Protein AF-A0A821F4D0-F1 (afdb_monomer)

Mean predicted aligned error: 17.82 Å

Radius of gyration: 30.81 Å; Cα contacts (8 Å, |Δi|>4): 275; chains: 1; bounding box: 58×62×100 Å

Sequence (349 aa):
MSVIDTTLGKIILTIHLRQEYVSVARVEQDLFAHYGVQSFRELGVNQRDLKTSTNHIHRDKDVTLYMQVFEQIFNLCTLYDLAPLIVKFLKVNKYEDAHLGPLDEHPTVKRVFKYKPIQRQVLIPEITSEEIIHAFVEFQQSHQRRKFLYEDFIDELVQEYQLEKREQLGLFCRSFPYLSKVTRKLTQEWNRCDKRFVSDDTRSIINEVEDKLREIKQEVQNENQNPTSLSQQSSTSSYETRSPVSLQDICSDLFNILVRFDSVLTIKQLYEIQNYLCKKYSIKNFSEFRFNDNDDDDENNYLDLISFIHKHRDKIDPHGDLSIYEYISSTGDRQEIYTFVNQLTMIKN

Structure (mmCIF, N/CA/C/O backbone):
data_AF-A0A821F4D0-F1
#
_entry.id   AF-A0A821F4D0-F1
#
loop_
_atom_site.group_PDB
_atom_site.id
_atom_site.type_symbol
_atom_site.label_atom_id
_atom_site.label_alt_id
_atom_site.label_comp_id
_atom_site.label_asym_id
_atom_site.label_entity_id
_atom_site.label_seq_id
_atom_site.pdbx_PDB_ins_code
_atom_site.Cartn_x
_atom_site.Cartn_y
_atom_site.Cartn_z
_atom_site.occupancy
_atom_site.B_iso_or_equiv
_atom_site.auth_seq_id
_atom_site.auth_comp_id
_atom_site.auth_asym_id
_atom_site.auth_atom_id
_atom_site.pdbx_PDB_model_num
ATOM 1 N N . MET A 1 1 ? 20.850 10.598 -24.913 1.00 58.56 1 MET A N 1
ATOM 2 C CA . MET A 1 1 ? 20.001 9.426 -24.608 1.00 58.56 1 MET A CA 1
ATOM 3 C C . MET A 1 1 ? 20.080 8.500 -25.813 1.00 58.56 1 MET A C 1
ATOM 5 O O . MET A 1 1 ? 19.994 9.016 -26.921 1.00 58.56 1 MET A O 1
ATOM 9 N N . SER A 1 2 ? 20.375 7.208 -25.634 1.00 84.00 2 SER A N 1
ATOM 10 C CA . SER A 1 2 ? 20.529 6.286 -26.772 1.00 84.00 2 SER A CA 1
ATOM 11 C C . SER A 1 2 ? 19.173 6.030 -27.445 1.00 84.00 2 SER A C 1
ATOM 13 O O . SER A 1 2 ? 18.130 6.120 -26.798 1.00 84.00 2 SER A O 1
ATOM 15 N N . VAL A 1 3 ? 19.172 5.698 -28.741 1.00 93.00 3 VAL A N 1
ATOM 16 C CA . VAL A 1 3 ? 17.940 5.360 -29.490 1.00 93.00 3 VAL A CA 1
ATOM 17 C C . VAL A 1 3 ? 17.193 4.189 -28.830 1.00 93.00 3 VAL A C 1
ATOM 19 O O . VAL A 1 3 ? 15.962 4.168 -28.799 1.00 93.00 3 VAL A O 1
ATOM 22 N N . ILE A 1 4 ? 17.941 3.254 -28.237 1.00 94.25 4 ILE A N 1
ATOM 23 C CA . ILE A 1 4 ? 17.403 2.111 -27.493 1.00 94.25 4 ILE A CA 1
ATOM 24 C C . ILE A 1 4 ? 16.706 2.578 -26.202 1.00 94.25 4 ILE A C 1
ATOM 26 O O . ILE A 1 4 ? 15.582 2.155 -25.947 1.00 94.25 4 ILE A O 1
ATOM 30 N N . ASP A 1 5 ? 17.295 3.505 -25.434 1.00 92.81 5 ASP A N 1
ATOM 31 C CA . ASP A 1 5 ? 16.675 4.064 -24.215 1.00 92.81 5 ASP A CA 1
ATOM 32 C C . ASP A 1 5 ? 15.359 4.798 -24.514 1.00 92.81 5 ASP A C 1
ATOM 34 O O . ASP A 1 5 ? 14.394 4.699 -23.752 1.00 92.81 5 ASP A O 1
ATOM 38 N N . THR A 1 6 ? 15.302 5.529 -25.633 1.00 95.00 6 THR A N 1
ATOM 39 C CA . THR A 1 6 ? 14.071 6.194 -26.086 1.00 95.00 6 THR A CA 1
ATOM 40 C C . THR A 1 6 ? 13.000 5.178 -26.486 1.00 95.00 6 THR A C 1
ATOM 42 O O . THR A 1 6 ? 11.821 5.375 -26.192 1.00 95.00 6 THR A O 1
ATOM 45 N N . THR A 1 7 ? 13.394 4.082 -27.135 1.00 97.06 7 THR A N 1
ATOM 46 C CA . THR A 1 7 ? 12.474 3.011 -27.546 1.00 97.06 7 THR A CA 1
ATOM 47 C C . THR A 1 7 ? 11.922 2.257 -26.337 1.00 97.06 7 THR A C 1
ATOM 49 O O . THR A 1 7 ? 10.711 2.066 -26.248 1.00 97.06 7 THR A O 1
ATOM 52 N N . LEU A 1 8 ? 12.771 1.945 -25.353 1.00 96.56 8 LEU A N 1
ATOM 53 C CA . LEU A 1 8 ? 12.358 1.400 -24.056 1.00 96.56 8 LEU A CA 1
ATOM 54 C C . LEU A 1 8 ? 11.298 2.272 -23.376 1.00 96.56 8 LEU A C 1
ATOM 56 O O . LEU A 1 8 ? 10.273 1.759 -22.933 1.00 96.56 8 LEU A O 1
ATOM 60 N N . GLY A 1 9 ? 11.508 3.592 -23.339 1.00 96.62 9 GLY A N 1
ATOM 61 C CA . GLY A 1 9 ? 10.548 4.523 -22.740 1.00 96.62 9 GLY A CA 1
ATOM 62 C C . GLY A 1 9 ? 9.179 4.472 -23.424 1.00 96.62 9 GLY A C 1
ATOM 63 O O . GLY A 1 9 ? 8.152 4.433 -22.751 1.00 96.62 9 GLY A O 1
ATOM 64 N N . LYS A 1 10 ? 9.152 4.395 -24.761 1.00 97.62 10 LYS A N 1
ATOM 65 C CA . LYS A 1 10 ? 7.904 4.252 -25.531 1.00 97.62 10 LYS A CA 1
ATOM 66 C C . LYS A 1 10 ? 7.197 2.926 -25.254 1.00 97.62 10 LYS A C 1
ATOM 68 O O . LYS A 1 10 ? 5.974 2.920 -25.142 1.00 97.62 10 LYS A O 1
ATOM 73 N N . ILE A 1 11 ? 7.940 1.825 -25.139 1.00 98.12 11 ILE A N 1
ATOM 74 C CA . ILE A 1 11 ? 7.385 0.499 -24.827 1.00 98.12 11 ILE A CA 1
ATOM 75 C C . ILE A 1 11 ? 6.746 0.506 -23.435 1.00 98.12 11 ILE A C 1
ATOM 77 O O . ILE A 1 11 ? 5.575 0.153 -23.312 1.00 98.12 11 ILE A O 1
ATOM 81 N N . ILE A 1 12 ? 7.470 0.989 -22.419 1.00 97.69 12 ILE A N 1
ATOM 82 C CA . ILE A 1 12 ? 6.971 1.117 -21.039 1.00 97.69 12 ILE A CA 1
ATOM 83 C C . ILE A 1 12 ? 5.672 1.926 -21.008 1.00 97.69 12 ILE A C 1
ATOM 85 O O . ILE A 1 12 ? 4.664 1.461 -20.479 1.00 97.69 12 ILE A O 1
ATOM 89 N N . LEU A 1 13 ? 5.668 3.107 -21.635 1.00 97.12 13 LEU A N 1
ATOM 90 C CA . LEU A 1 13 ? 4.479 3.957 -21.695 1.00 97.12 13 LEU A CA 1
ATOM 91 C C . LEU A 1 13 ? 3.324 3.281 -22.440 1.00 97.12 13 LEU A C 1
ATOM 93 O O . LEU A 1 13 ? 2.179 3.398 -22.019 1.00 97.12 13 LEU A O 1
ATOM 97 N N . THR A 1 14 ? 3.603 2.544 -23.516 1.00 97.75 14 THR A N 1
ATOM 98 C CA . THR A 1 14 ? 2.567 1.837 -24.282 1.00 97.75 14 THR A CA 1
ATOM 99 C C . THR A 1 14 ? 1.881 0.762 -23.442 1.00 97.75 14 THR A C 1
ATOM 101 O O . THR A 1 14 ? 0.656 0.668 -23.474 1.00 97.75 14 THR A O 1
ATOM 104 N N . ILE A 1 15 ? 2.643 -0.033 -22.684 1.00 96.62 15 ILE A N 1
ATOM 105 C CA . ILE A 1 15 ? 2.085 -1.068 -21.800 1.00 96.62 15 ILE A CA 1
ATOM 106 C C . ILE A 1 15 ? 1.303 -0.408 -20.656 1.00 96.62 15 ILE A C 1
ATOM 108 O O . ILE A 1 15 ? 0.156 -0.768 -20.405 1.00 96.62 15 ILE A O 1
ATOM 112 N N . HIS A 1 16 ? 1.874 0.624 -20.028 1.00 94.44 16 HIS A N 1
ATOM 113 C CA . HIS A 1 16 ? 1.215 1.374 -18.959 1.00 94.44 16 HIS A CA 1
ATOM 114 C C . HIS A 1 16 ? -0.136 1.962 -19.402 1.00 94.44 16 HIS A C 1
ATOM 116 O O . HIS A 1 16 ? -1.141 1.787 -18.716 1.00 94.44 16 HIS A O 1
ATOM 122 N N . LEU A 1 17 ? -0.194 2.600 -20.577 1.00 94.25 17 LEU A N 1
ATOM 123 C CA . LEU A 1 17 ? -1.425 3.195 -21.112 1.00 94.25 17 LEU A CA 1
ATOM 124 C C . LEU A 1 17 ? -2.509 2.155 -21.432 1.00 94.25 17 LEU A C 1
ATOM 126 O O . LEU A 1 17 ? -3.690 2.498 -21.441 1.00 94.25 17 LEU A O 1
ATOM 130 N N . ARG A 1 18 ? -2.138 0.886 -21.649 1.00 93.12 18 ARG A N 1
ATOM 131 C CA . ARG A 1 18 ? -3.087 -0.231 -21.800 1.00 93.12 18 ARG A CA 1
ATOM 132 C C . ARG A 1 18 ? -3.682 -0.710 -20.473 1.00 93.12 18 ARG A C 1
ATOM 134 O O . ARG A 1 18 ? -4.490 -1.634 -20.493 1.00 93.12 18 ARG A O 1
ATOM 141 N N . GLN A 1 19 ? -3.325 -0.077 -19.353 1.00 92.12 19 GLN A N 1
ATOM 142 C CA . GLN A 1 19 ? -3.726 -0.490 -18.006 1.00 92.12 19 GLN A CA 1
ATOM 143 C C . GLN A 1 19 ? -3.255 -1.921 -17.697 1.00 92.12 19 GLN A C 1
ATOM 145 O O . GLN A 1 19 ? -3.978 -2.731 -17.124 1.00 92.12 19 GLN A O 1
ATOM 150 N N . GLU A 1 20 ? -2.036 -2.246 -18.130 1.00 93.12 20 GLU A N 1
ATOM 151 C CA . GLU A 1 20 ? -1.392 -3.538 -17.900 1.00 93.12 20 GLU A CA 1
ATOM 152 C C . GLU A 1 20 ? -0.174 -3.366 -16.991 1.00 93.12 20 GLU A C 1
ATOM 154 O O . GLU A 1 20 ? 0.497 -2.331 -17.020 1.00 93.12 20 GLU A O 1
ATOM 159 N N . TYR A 1 21 ? 0.138 -4.403 -16.210 1.00 95.19 21 TYR A N 1
ATOM 160 C CA . TYR A 1 21 ? 1.372 -4.448 -15.434 1.00 95.19 21 TYR A CA 1
ATOM 161 C C . TYR A 1 21 ? 2.597 -4.438 -16.356 1.00 95.19 21 TYR A C 1
ATOM 163 O O . TYR A 1 21 ? 2.768 -5.300 -17.226 1.00 95.19 21 TYR A O 1
ATOM 171 N N . VAL A 1 22 ? 3.479 -3.467 -16.137 1.00 97.19 22 VAL A N 1
ATOM 172 C CA . VAL A 1 22 ? 4.698 -3.292 -16.922 1.00 97.19 22 VAL A CA 1
ATOM 173 C C . VAL A 1 22 ? 5.806 -4.149 -16.312 1.00 97.19 22 VAL A C 1
ATOM 175 O O . VAL A 1 22 ? 6.612 -3.672 -15.525 1.00 97.19 22 VAL A O 1
ATOM 178 N N . SER A 1 23 ? 5.834 -5.440 -16.649 1.00 95.50 23 SER A N 1
ATOM 179 C CA . SER A 1 23 ? 6.907 -6.333 -16.185 1.00 95.50 23 SER A CA 1
ATOM 180 C C . SER A 1 23 ? 8.203 -6.145 -16.978 1.00 95.50 23 SER A C 1
ATOM 182 O O . SER A 1 23 ? 8.174 -5.923 -18.193 1.00 95.50 23 SER A O 1
ATOM 184 N N . VAL A 1 24 ? 9.346 -6.366 -16.321 1.00 92.62 24 VAL A N 1
ATOM 185 C CA . VAL A 1 24 ? 10.674 -6.340 -16.960 1.00 92.62 24 VAL A CA 1
ATOM 186 C C . VAL A 1 24 ? 10.732 -7.287 -18.164 1.00 92.62 24 VAL A C 1
ATOM 188 O O . VAL A 1 24 ? 11.134 -6.881 -19.251 1.00 92.62 24 VAL A O 1
ATOM 191 N N . ALA A 1 25 ? 10.247 -8.522 -18.001 1.00 94.38 25 ALA A N 1
ATOM 192 C CA . ALA A 1 25 ? 10.241 -9.523 -19.067 1.00 94.38 25 ALA A CA 1
ATOM 193 C C . ALA A 1 25 ? 9.399 -9.085 -20.276 1.00 94.38 25 ALA A C 1
ATOM 195 O O . ALA A 1 25 ? 9.792 -9.308 -21.420 1.00 94.38 25 ALA A O 1
ATOM 196 N N . ARG A 1 26 ? 8.254 -8.428 -20.038 1.00 96.44 26 ARG A N 1
ATOM 197 C CA . ARG A 1 26 ? 7.400 -7.918 -21.117 1.00 96.44 26 ARG A CA 1
ATOM 198 C C . ARG A 1 26 ? 8.073 -6.781 -21.879 1.00 96.44 26 ARG A C 1
ATOM 200 O O . ARG A 1 26 ? 8.026 -6.765 -23.106 1.00 96.44 26 ARG A O 1
ATOM 207 N N . VAL A 1 27 ? 8.704 -5.852 -21.163 1.00 96.94 27 VAL A N 1
ATOM 208 C CA . VAL A 1 27 ? 9.437 -4.731 -21.768 1.00 96.94 27 VAL A CA 1
ATOM 209 C C . VAL A 1 27 ? 10.601 -5.242 -22.621 1.00 96.94 27 VAL A C 1
ATOM 211 O O . VAL A 1 27 ? 10.783 -4.774 -23.743 1.00 96.94 27 VAL A O 1
ATOM 214 N N . GLU A 1 28 ? 11.359 -6.221 -22.123 1.00 95.69 28 GLU A N 1
ATOM 215 C CA . GLU A 1 28 ? 12.450 -6.862 -22.867 1.00 95.69 28 GLU A CA 1
ATOM 216 C C . GLU A 1 28 ? 11.942 -7.584 -24.116 1.00 95.69 28 GLU A C 1
ATOM 218 O O . GLU A 1 28 ? 12.477 -7.378 -25.204 1.00 95.69 28 GLU A O 1
ATOM 223 N N . GLN A 1 29 ? 10.869 -8.370 -23.986 1.00 97.06 29 GLN A N 1
ATOM 224 C CA . GLN A 1 29 ? 10.257 -9.076 -25.109 1.00 97.06 29 GLN A CA 1
ATOM 225 C C . GLN A 1 29 ? 9.813 -8.110 -26.216 1.00 97.06 29 GLN A C 1
ATOM 227 O O . GLN A 1 29 ? 10.126 -8.331 -27.387 1.00 97.06 29 GLN A O 1
ATOM 232 N N . ASP A 1 30 ? 9.113 -7.032 -25.857 1.00 97.94 30 ASP A N 1
ATOM 233 C CA . ASP A 1 30 ? 8.625 -6.044 -26.822 1.00 97.94 30 ASP A CA 1
ATOM 234 C C . ASP A 1 30 ? 9.787 -5.240 -27.443 1.00 97.94 30 ASP A C 1
ATOM 236 O O . ASP A 1 30 ? 9.737 -4.893 -28.626 1.00 97.94 30 ASP A O 1
ATOM 240 N N . LEU A 1 31 ? 10.875 -5.004 -26.696 1.00 97.50 31 LEU A N 1
ATOM 241 C CA . LEU A 1 31 ? 12.092 -4.374 -27.219 1.00 97.50 31 LEU A CA 1
ATOM 242 C C . LEU A 1 31 ? 12.787 -5.270 -28.248 1.00 97.50 31 LEU A C 1
ATOM 244 O O . LEU A 1 31 ? 13.147 -4.812 -29.332 1.00 97.50 31 LEU A O 1
ATOM 248 N N . PHE A 1 32 ? 12.986 -6.542 -27.915 1.00 97.69 32 PHE A N 1
ATOM 249 C CA . PHE A 1 32 ? 13.652 -7.502 -28.791 1.00 97.69 32 PHE A CA 1
ATOM 250 C C . PHE A 1 32 ? 12.839 -7.743 -30.064 1.00 97.69 32 PHE A C 1
ATOM 252 O O . PHE A 1 32 ? 13.397 -7.714 -31.163 1.00 97.69 32 PHE A O 1
ATOM 259 N N . ALA A 1 33 ? 11.513 -7.844 -29.938 1.00 97.69 33 ALA A N 1
ATOM 260 C CA . ALA A 1 33 ? 10.605 -7.918 -31.076 1.00 97.69 33 ALA A CA 1
ATOM 261 C C . ALA A 1 33 ? 10.694 -6.677 -31.981 1.00 97.69 33 ALA A C 1
ATOM 263 O O . ALA A 1 33 ? 10.704 -6.821 -33.202 1.00 97.69 33 ALA A O 1
ATOM 264 N N . HIS A 1 34 ? 10.813 -5.471 -31.410 1.00 97.31 34 HIS A N 1
ATOM 265 C CA . HIS A 1 34 ? 10.946 -4.231 -32.182 1.00 97.31 34 HIS A CA 1
ATOM 266 C C . HIS A 1 34 ? 12.201 -4.207 -33.070 1.00 97.31 34 HIS A C 1
ATOM 268 O O . HIS A 1 34 ? 12.146 -3.713 -34.194 1.00 97.31 34 HIS A O 1
ATOM 274 N N . TYR A 1 35 ? 13.321 -4.749 -32.582 1.00 96.94 35 TYR A N 1
ATOM 275 C CA . TYR A 1 35 ? 14.597 -4.772 -33.306 1.00 96.94 35 TYR A CA 1
ATOM 276 C C . TYR A 1 35 ? 14.865 -6.076 -34.076 1.00 96.94 35 TYR A C 1
ATOM 278 O O . TYR A 1 35 ? 15.880 -6.171 -34.761 1.00 96.94 35 TYR A O 1
ATOM 286 N N . GLY A 1 36 ? 13.978 -7.073 -33.989 1.00 97.19 36 GLY A N 1
ATOM 287 C CA . GLY A 1 36 ? 14.154 -8.367 -34.656 1.00 97.19 36 GLY A CA 1
ATOM 288 C C . GLY A 1 36 ? 15.301 -9.211 -34.086 1.00 97.19 36 GLY A C 1
ATOM 289 O O . GLY A 1 36 ? 15.934 -9.960 -34.825 1.00 97.19 36 GLY A O 1
ATOM 290 N N . VAL A 1 37 ? 15.576 -9.079 -32.789 1.00 97.56 37 VAL A N 1
ATOM 291 C CA . VAL A 1 37 ? 16.656 -9.771 -32.057 1.00 97.56 37 VAL A CA 1
ATOM 292 C C . VAL A 1 37 ? 16.080 -10.590 -30.900 1.00 97.56 37 VAL A C 1
ATOM 294 O O . VAL A 1 37 ? 14.871 -10.576 -30.684 1.00 97.56 37 VAL A O 1
ATOM 297 N N . GLN A 1 38 ? 16.922 -11.301 -30.146 1.00 95.44 38 GLN A N 1
ATOM 298 C CA . GLN A 1 38 ? 16.503 -12.089 -28.972 1.00 95.44 38 GLN A CA 1
ATOM 299 C C . GLN A 1 38 ? 17.195 -11.692 -27.662 1.00 95.44 38 GLN A C 1
ATOM 301 O O . GLN A 1 38 ? 16.880 -12.239 -26.605 1.00 95.44 38 GLN A O 1
ATOM 306 N N . SER A 1 39 ? 18.166 -10.774 -27.695 1.00 95.38 39 SER A N 1
ATOM 307 C CA . SER A 1 39 ? 18.916 -10.398 -26.495 1.00 95.38 39 SER A CA 1
ATOM 308 C C . SER A 1 39 ? 19.570 -9.019 -26.591 1.00 95.38 39 SER A C 1
ATOM 310 O O . SER A 1 39 ? 19.859 -8.516 -27.676 1.00 95.38 39 SER A O 1
ATOM 312 N N . PHE A 1 40 ? 19.919 -8.436 -25.438 1.00 94.25 40 PHE A N 1
ATOM 313 C CA . PHE A 1 40 ? 20.740 -7.217 -25.377 1.00 94.25 40 PHE A CA 1
ATOM 314 C C . PHE A 1 40 ? 22.126 -7.391 -26.021 1.00 94.25 40 PHE A C 1
ATOM 316 O O . PHE A 1 40 ? 22.675 -6.441 -26.577 1.00 94.25 40 PHE A O 1
ATOM 323 N N . ARG A 1 41 ? 22.675 -8.615 -26.009 1.00 94.62 41 ARG A N 1
ATOM 324 C CA . ARG A 1 41 ? 23.960 -8.925 -26.651 1.00 94.62 41 ARG A CA 1
ATOM 325 C C . ARG A 1 41 ? 23.895 -8.735 -28.166 1.00 94.62 41 ARG A C 1
ATOM 327 O O . ARG A 1 41 ? 24.832 -8.188 -28.736 1.00 94.62 41 ARG A O 1
ATOM 334 N N . GLU A 1 42 ? 22.805 -9.158 -28.801 1.00 95.88 42 GLU A N 1
ATOM 335 C CA . GLU A 1 42 ? 22.572 -8.955 -30.240 1.00 95.88 42 GLU A CA 1
ATOM 336 C C . GLU A 1 42 ? 22.345 -7.481 -30.593 1.00 95.88 42 GLU A C 1
ATOM 338 O O . GLU A 1 42 ? 22.727 -7.046 -31.675 1.00 95.88 42 GLU A O 1
ATOM 343 N N . LEU A 1 43 ? 21.811 -6.692 -29.656 1.00 93.44 43 LEU A N 1
ATOM 344 C CA . LEU A 1 43 ? 21.730 -5.231 -29.777 1.00 93.44 43 LEU A CA 1
ATOM 345 C C . LEU A 1 43 ? 23.086 -4.528 -29.604 1.00 93.44 43 LEU A C 1
ATOM 347 O O . LEU A 1 43 ? 23.169 -3.317 -29.799 1.00 93.44 43 LEU A O 1
ATOM 351 N N . GLY A 1 44 ? 24.138 -5.252 -29.206 1.00 93.81 44 GLY A N 1
ATOM 352 C CA . GLY A 1 44 ? 25.458 -4.677 -28.950 1.00 93.81 44 GLY A CA 1
ATOM 353 C C . GLY A 1 44 ? 25.494 -3.725 -27.751 1.00 93.81 44 GLY A C 1
ATOM 354 O O . GLY A 1 44 ? 26.371 -2.866 -27.690 1.00 93.81 44 GLY A O 1
ATOM 355 N N . VAL A 1 45 ? 24.556 -3.854 -26.806 1.00 92.94 45 VAL A N 1
ATOM 356 C CA . VAL A 1 45 ? 24.478 -3.003 -25.609 1.00 92.94 45 VAL A CA 1
ATOM 357 C C . VAL A 1 45 ? 24.444 -3.827 -24.331 1.00 92.94 45 VAL A C 1
ATOM 359 O O . VAL A 1 45 ? 23.965 -4.960 -24.302 1.00 92.94 45 VAL A O 1
ATOM 362 N N . ASN A 1 46 ? 24.924 -3.240 -23.238 1.00 90.00 46 ASN A N 1
ATOM 363 C CA . ASN A 1 46 ? 24.713 -3.785 -21.907 1.00 90.00 46 ASN A CA 1
ATOM 364 C C . ASN A 1 46 ? 23.452 -3.157 -21.304 1.00 90.00 46 ASN A C 1
ATOM 366 O O . ASN A 1 46 ? 23.320 -1.936 -21.272 1.00 90.00 46 ASN A O 1
ATOM 370 N N . GLN A 1 47 ? 22.538 -3.981 -20.791 1.00 89.00 47 GLN A N 1
ATOM 371 C CA . GLN A 1 47 ? 21.304 -3.511 -20.158 1.00 89.00 47 GLN A CA 1
ATOM 372 C C . GLN A 1 47 ? 21.567 -2.523 -19.014 1.00 89.00 47 GLN A C 1
ATOM 374 O O . GLN A 1 47 ? 20.809 -1.575 -18.837 1.00 89.00 47 GLN A O 1
ATOM 379 N N . ARG A 1 48 ? 22.654 -2.716 -18.256 1.00 87.50 48 ARG A N 1
ATOM 380 C CA . ARG A 1 48 ? 22.999 -1.850 -17.116 1.00 87.50 48 ARG A CA 1
ATOM 381 C C . ARG A 1 48 ? 23.306 -0.412 -17.538 1.00 87.50 48 ARG A C 1
ATOM 383 O O . ARG A 1 48 ? 23.086 0.501 -16.747 1.00 87.50 48 ARG A O 1
ATOM 390 N N . ASP A 1 49 ? 23.745 -0.222 -18.780 1.00 89.12 49 ASP A N 1
ATOM 391 C CA . ASP A 1 49 ? 24.068 1.090 -19.346 1.00 89.12 49 ASP A CA 1
ATOM 392 C C . ASP A 1 49 ? 22.810 1.821 -19.857 1.00 89.12 49 ASP A C 1
ATOM 394 O O . ASP A 1 49 ? 22.853 3.020 -20.141 1.00 89.12 49 ASP A O 1
ATOM 398 N N . LEU A 1 50 ? 21.674 1.119 -19.959 1.00 90.94 50 LEU A N 1
ATOM 399 C CA . LEU A 1 50 ? 20.384 1.671 -20.369 1.00 90.94 50 LEU A CA 1
ATOM 400 C C . LEU A 1 50 ? 19.661 2.233 -19.145 1.00 90.94 50 LEU A C 1
ATOM 402 O O . LEU A 1 50 ? 19.071 1.499 -18.344 1.00 90.94 50 LEU A O 1
ATOM 406 N N . LYS A 1 51 ? 19.698 3.560 -18.990 1.00 91.06 51 LYS A N 1
ATOM 407 C CA . LYS A 1 51 ? 19.145 4.241 -17.813 1.00 91.06 51 LYS A CA 1
ATOM 408 C C . LYS A 1 51 ? 17.649 3.973 -17.669 1.00 91.06 51 LYS A C 1
ATOM 410 O O . LYS A 1 51 ? 17.174 3.780 -16.551 1.00 91.06 51 LYS A O 1
ATOM 415 N N . THR A 1 52 ? 16.915 3.928 -18.782 1.00 91.44 52 THR A N 1
ATOM 416 C CA . THR A 1 52 ? 15.473 3.655 -18.772 1.00 91.44 52 THR A CA 1
ATOM 417 C C . THR A 1 52 ? 15.183 2.255 -18.228 1.00 91.44 52 THR A C 1
ATOM 419 O O . THR A 1 52 ? 14.324 2.108 -17.359 1.00 91.44 52 THR A O 1
ATOM 422 N N . SER A 1 53 ? 15.937 1.242 -18.676 1.00 89.75 53 SER A N 1
ATOM 423 C CA . SER A 1 53 ? 15.781 -0.140 -18.202 1.00 89.75 53 SER A CA 1
ATOM 424 C C . SER A 1 53 ? 16.119 -0.258 -16.718 1.00 89.75 53 SER A C 1
ATOM 426 O O . SER A 1 53 ? 15.335 -0.807 -15.948 1.00 89.75 53 SER A O 1
ATOM 428 N N . THR A 1 54 ? 17.269 0.276 -16.303 1.00 87.62 54 THR A N 1
ATOM 429 C CA . THR A 1 54 ? 17.735 0.199 -14.913 1.00 87.62 54 THR A CA 1
ATOM 430 C C . THR A 1 54 ? 16.763 0.895 -13.957 1.00 87.62 54 THR A C 1
ATOM 432 O O . THR A 1 54 ? 16.407 0.331 -12.925 1.00 87.62 54 THR A O 1
ATOM 435 N N . ASN A 1 55 ? 16.259 2.081 -14.315 1.00 89.12 55 ASN A N 1
ATOM 436 C CA . ASN A 1 55 ? 15.272 2.799 -13.505 1.00 89.12 55 ASN A CA 1
ATOM 437 C C . ASN A 1 55 ? 13.948 2.038 -13.379 1.00 89.12 55 ASN A C 1
ATOM 439 O O . ASN A 1 55 ? 13.369 2.000 -12.296 1.00 89.12 55 ASN A O 1
ATOM 443 N N . HIS A 1 56 ? 13.469 1.441 -14.472 1.00 89.81 56 HIS A N 1
ATOM 444 C CA . HIS A 1 56 ? 12.242 0.651 -14.464 1.00 89.81 56 HIS A CA 1
ATOM 445 C C . HIS A 1 56 ? 12.368 -0.575 -13.548 1.00 89.81 56 HIS A C 1
ATOM 447 O O . HIS A 1 56 ? 11.525 -0.774 -12.676 1.00 89.81 56 HIS A O 1
ATOM 453 N N . ILE A 1 57 ? 13.471 -1.324 -13.671 1.00 85.56 57 ILE A N 1
ATOM 454 C CA . ILE A 1 57 ? 13.774 -2.477 -12.811 1.00 85.56 57 ILE A CA 1
ATOM 455 C C . ILE A 1 57 ? 13.829 -2.068 -11.335 1.00 85.56 57 ILE A C 1
ATOM 457 O O . ILE A 1 57 ? 13.316 -2.792 -10.486 1.00 85.56 57 ILE A O 1
ATOM 461 N N . HIS A 1 58 ? 14.464 -0.937 -11.010 1.00 85.31 58 HIS A N 1
ATOM 462 C CA . HIS A 1 58 ? 14.532 -0.467 -9.625 1.00 85.31 58 HIS A CA 1
ATOM 463 C C . HIS A 1 58 ? 13.152 -0.113 -9.073 1.00 85.31 58 HIS A C 1
ATOM 465 O O . HIS A 1 58 ? 12.809 -0.599 -8.007 1.00 85.31 58 HIS A O 1
ATOM 471 N N . ARG A 1 59 ? 12.326 0.630 -9.818 1.00 85.56 59 ARG A N 1
ATOM 472 C CA . ARG A 1 59 ? 10.970 0.994 -9.371 1.00 85.56 59 ARG A CA 1
ATOM 473 C C . ARG A 1 59 ? 10.084 -0.225 -9.111 1.00 85.56 59 ARG A C 1
ATOM 475 O O . ARG A 1 59 ? 9.391 -0.270 -8.101 1.00 85.56 59 ARG A O 1
ATOM 482 N N . ASP A 1 60 ? 10.119 -1.211 -10.002 1.00 85.69 60 ASP A N 1
ATOM 483 C CA . ASP A 1 60 ? 9.366 -2.463 -9.847 1.00 85.69 60 ASP A CA 1
ATOM 484 C C . ASP A 1 60 ? 9.822 -3.257 -8.605 1.00 85.69 60 ASP A C 1
ATOM 486 O O . ASP A 1 60 ? 9.017 -3.727 -7.791 1.00 85.69 60 ASP A O 1
ATOM 490 N N . LYS A 1 61 ? 11.143 -3.325 -8.388 1.00 81.31 61 LYS A N 1
ATOM 491 C CA . LYS A 1 61 ? 11.726 -3.921 -7.178 1.00 81.31 61 LYS A CA 1
ATOM 492 C C . LYS A 1 61 ? 11.368 -3.153 -5.913 1.00 81.31 61 LYS A C 1
ATOM 494 O O . LYS A 1 61 ? 11.102 -3.791 -4.901 1.00 81.31 61 LYS A O 1
ATOM 499 N N . ASP A 1 62 ? 11.343 -1.827 -5.968 1.00 82.50 62 ASP A N 1
ATOM 500 C CA . ASP A 1 62 ? 11.007 -0.963 -4.839 1.00 82.50 62 ASP A CA 1
ATOM 501 C C . ASP A 1 62 ? 9.563 -1.207 -4.381 1.00 82.50 62 ASP A C 1
ATOM 503 O O . ASP A 1 62 ? 9.330 -1.396 -3.189 1.00 82.50 62 ASP A O 1
ATOM 507 N N . VAL A 1 63 ? 8.601 -1.316 -5.308 1.00 82.94 63 VAL A N 1
ATOM 508 C CA . VAL A 1 63 ? 7.215 -1.701 -4.970 1.00 82.94 63 VAL A CA 1
ATOM 509 C C . VAL A 1 63 ? 7.172 -3.098 -4.356 1.00 82.94 63 VAL A C 1
ATOM 511 O O . VAL A 1 63 ? 6.533 -3.308 -3.325 1.00 82.94 63 VAL A O 1
ATOM 514 N N . THR A 1 64 ? 7.880 -4.063 -4.946 1.00 82.69 64 THR A N 1
ATOM 515 C CA . THR A 1 64 ? 7.939 -5.429 -4.410 1.00 82.69 64 THR A CA 1
ATOM 516 C C . THR A 1 64 ? 8.517 -5.468 -2.992 1.00 82.69 64 THR A C 1
ATOM 518 O O . THR A 1 64 ? 7.951 -6.133 -2.125 1.00 82.69 64 THR A O 1
ATOM 521 N N . LEU A 1 65 ? 9.605 -4.738 -2.739 1.00 76.44 65 LEU A N 1
ATOM 522 C CA . LEU A 1 65 ? 10.243 -4.633 -1.428 1.00 76.44 65 LEU A CA 1
ATOM 523 C C . LEU A 1 65 ? 9.326 -3.943 -0.414 1.00 76.44 65 LEU A C 1
ATOM 525 O O . LEU A 1 65 ? 9.176 -4.431 0.705 1.00 76.44 65 LEU A O 1
ATOM 529 N N . TYR A 1 66 ? 8.680 -2.844 -0.813 1.00 80.69 66 TYR A N 1
ATOM 530 C CA . TYR A 1 66 ? 7.704 -2.155 0.025 1.00 80.69 66 TYR A CA 1
ATOM 531 C C . TYR A 1 66 ? 6.602 -3.116 0.469 1.00 80.69 66 TYR A C 1
ATOM 533 O O . TYR A 1 66 ? 6.308 -3.208 1.657 1.00 80.69 66 TYR A O 1
ATOM 541 N N . MET A 1 67 ? 6.057 -3.900 -0.464 1.00 82.88 67 MET A N 1
ATOM 542 C CA . MET A 1 67 ? 5.006 -4.871 -0.168 1.00 82.88 67 MET A CA 1
ATOM 543 C C . MET A 1 67 ? 5.462 -5.996 0.772 1.00 82.88 67 MET A C 1
ATOM 545 O O . MET A 1 67 ? 4.700 -6.401 1.648 1.00 82.88 67 MET A O 1
ATOM 549 N N . GLN A 1 68 ? 6.706 -6.470 0.645 1.00 74.62 68 GLN A N 1
ATOM 550 C CA . GLN A 1 68 ? 7.266 -7.468 1.566 1.00 74.62 68 GLN A CA 1
ATOM 551 C C . GLN A 1 68 ? 7.319 -6.951 3.006 1.00 74.62 68 GLN A C 1
ATOM 553 O O . GLN A 1 68 ? 6.997 -7.688 3.936 1.00 74.62 68 GLN A O 1
ATOM 558 N N . VAL A 1 69 ? 7.713 -5.690 3.190 1.00 69.31 69 VAL A N 1
ATOM 559 C CA . VAL A 1 69 ? 7.742 -5.038 4.506 1.00 69.31 69 VAL A CA 1
ATOM 560 C C . VAL A 1 69 ? 6.320 -4.745 4.994 1.00 69.31 69 VAL A C 1
ATOM 562 O O . VAL A 1 69 ? 5.995 -5.006 6.151 1.00 69.31 69 VAL A O 1
ATOM 565 N N . PHE A 1 70 ? 5.451 -4.268 4.104 1.00 80.81 70 PHE A N 1
ATOM 566 C CA . PHE A 1 70 ? 4.045 -3.982 4.375 1.00 80.81 70 PHE A CA 1
ATOM 567 C C . PHE A 1 70 ? 3.311 -5.193 4.966 1.00 80.81 70 PHE A C 1
ATOM 569 O O . PHE A 1 70 ? 2.686 -5.057 6.014 1.00 80.81 70 PHE A O 1
ATOM 576 N N . GLU A 1 71 ? 3.450 -6.388 4.377 1.00 73.50 71 GLU A N 1
ATOM 577 C CA . GLU A 1 71 ? 2.791 -7.613 4.869 1.00 73.50 71 GLU A CA 1
ATOM 578 C C . GLU A 1 71 ? 3.190 -7.983 6.312 1.00 73.50 71 GLU A C 1
ATOM 580 O O . GLU A 1 71 ? 2.447 -8.677 7.008 1.00 73.50 71 GLU A O 1
ATOM 585 N N . GLN A 1 72 ? 4.365 -7.543 6.773 1.00 69.62 72 GLN A N 1
ATOM 586 C CA . GLN A 1 72 ? 4.836 -7.807 8.136 1.00 69.62 72 GLN A CA 1
ATOM 587 C C . GLN A 1 72 ? 4.316 -6.785 9.146 1.00 69.62 72 GLN A C 1
ATOM 589 O O . GLN A 1 72 ? 4.113 -7.130 10.311 1.00 69.62 72 GLN A O 1
ATOM 594 N N . ILE A 1 73 ? 4.134 -5.543 8.698 1.00 64.75 73 ILE A N 1
ATOM 595 C CA . ILE A 1 73 ? 3.886 -4.380 9.551 1.00 64.75 73 ILE A CA 1
ATOM 596 C C . ILE A 1 73 ? 2.397 -4.034 9.644 1.00 64.75 73 ILE A C 1
ATOM 598 O O . ILE A 1 73 ? 1.933 -3.573 10.685 1.00 64.75 73 ILE A O 1
ATOM 602 N N . PHE A 1 74 ? 1.652 -4.200 8.557 1.00 70.44 74 PHE A N 1
ATOM 603 C CA . PHE A 1 74 ? 0.256 -3.801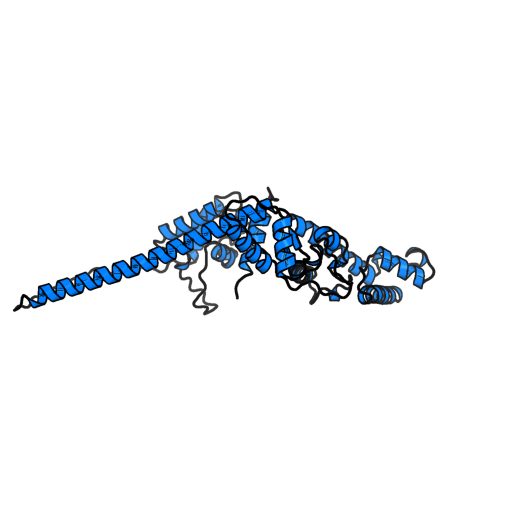 8.489 1.00 70.44 74 PHE A CA 1
ATOM 604 C C . PHE A 1 74 ? -0.618 -4.986 8.884 1.00 70.44 74 PHE A C 1
ATOM 606 O O . PHE A 1 74 ? -0.449 -6.090 8.371 1.00 70.44 74 PHE A O 1
ATOM 613 N N . ASN A 1 75 ? -1.596 -4.748 9.758 1.00 76.75 75 ASN A N 1
ATOM 614 C CA . ASN A 1 75 ? -2.615 -5.755 10.041 1.00 76.75 75 ASN A CA 1
ATOM 615 C C . ASN A 1 75 ? -3.874 -5.569 9.184 1.00 76.75 75 ASN A C 1
ATOM 617 O O . ASN A 1 75 ? -4.519 -6.555 8.831 1.00 76.75 75 ASN A O 1
ATOM 621 N N . LEU A 1 76 ? -4.227 -4.318 8.880 1.00 82.00 76 LEU A N 1
ATOM 622 C CA . LEU A 1 76 ? -5.383 -3.933 8.079 1.00 82.00 76 LEU A CA 1
ATOM 623 C C . LEU A 1 76 ? -4.985 -2.769 7.168 1.00 82.00 76 LEU A C 1
ATOM 625 O O . LEU A 1 76 ? -4.287 -1.863 7.619 1.00 82.00 76 LEU A O 1
ATOM 629 N N . CYS A 1 77 ? -5.394 -2.810 5.905 1.00 86.50 77 CYS A N 1
ATOM 630 C CA . CYS A 1 77 ? -5.231 -1.698 4.973 1.00 86.50 77 CYS A CA 1
ATOM 631 C C . CYS A 1 77 ? -6.165 -1.893 3.778 1.00 86.50 77 CYS A C 1
ATOM 633 O O . CYS A 1 77 ? -6.306 -3.021 3.294 1.00 86.50 77 CYS A O 1
ATOM 635 N N . THR A 1 78 ? -6.775 -0.824 3.283 1.00 92.00 78 THR A N 1
ATOM 636 C CA . THR A 1 78 ? -7.475 -0.844 1.996 1.00 92.00 78 THR A CA 1
ATOM 637 C C . THR A 1 78 ? -6.511 -0.541 0.854 1.00 92.00 78 THR A C 1
ATOM 639 O O . THR A 1 78 ? -5.468 0.092 1.020 1.00 92.00 78 THR A O 1
ATOM 642 N N . LEU A 1 79 ? -6.846 -1.015 -0.341 1.00 93.56 79 LEU A N 1
ATOM 643 C CA . LEU A 1 79 ? -6.047 -0.774 -1.535 1.00 93.56 79 LEU A CA 1
ATOM 644 C C . LEU A 1 79 ? -6.040 0.716 -1.915 1.00 93.56 79 LEU A C 1
ATOM 646 O O . LEU A 1 79 ? -5.052 1.196 -2.470 1.00 93.56 79 LEU A O 1
ATOM 650 N N . TYR A 1 80 ? -7.107 1.436 -1.553 1.00 91.75 80 TYR A N 1
ATOM 651 C CA . TYR A 1 80 ? -7.199 2.890 -1.638 1.00 91.75 80 TYR A CA 1
ATOM 652 C C . TYR A 1 80 ? -6.107 3.574 -0.803 1.00 91.75 80 TYR A C 1
ATOM 654 O O . TYR A 1 80 ? -5.341 4.373 -1.337 1.00 91.75 80 TYR A O 1
ATOM 662 N N . ASP A 1 81 ? -5.939 3.173 0.461 1.00 87.31 81 ASP A N 1
ATOM 663 C CA . ASP A 1 81 ? -4.916 3.745 1.347 1.00 87.31 81 ASP A CA 1
ATOM 664 C C . ASP A 1 81 ? -3.490 3.297 1.008 1.00 87.31 81 ASP A C 1
ATOM 666 O O . ASP A 1 81 ? -2.520 3.985 1.334 1.00 87.31 81 ASP A O 1
ATOM 670 N N . LEU A 1 82 ? -3.320 2.156 0.335 1.00 90.06 82 LEU A N 1
ATOM 671 C CA . LEU A 1 82 ? -1.998 1.686 -0.080 1.00 90.06 82 LEU A CA 1
ATOM 672 C C . LEU A 1 82 ? -1.353 2.615 -1.120 1.00 90.06 82 LEU A C 1
ATOM 674 O O . LEU A 1 82 ? -0.142 2.855 -1.075 1.00 90.06 82 LEU A O 1
ATOM 678 N N . ALA A 1 83 ? -2.142 3.124 -2.070 1.00 87.38 83 ALA A N 1
ATOM 679 C CA . ALA A 1 83 ? -1.647 3.946 -3.170 1.00 87.38 83 ALA A CA 1
ATOM 680 C C . ALA A 1 83 ? -0.830 5.171 -2.703 1.00 87.38 83 ALA A C 1
ATOM 682 O O . ALA A 1 83 ? 0.336 5.277 -3.104 1.00 87.38 83 ALA A O 1
ATOM 683 N N . PRO A 1 84 ? -1.339 6.061 -1.826 1.00 83.88 84 PRO A N 1
ATOM 684 C CA . PRO A 1 84 ? -0.572 7.212 -1.348 1.00 83.88 84 PRO A CA 1
ATOM 685 C C . PRO A 1 84 ? 0.686 6.813 -0.561 1.00 83.88 84 PRO A C 1
ATOM 687 O O . PRO A 1 84 ? 1.702 7.512 -0.623 1.00 83.88 84 PRO A O 1
ATOM 690 N N . LEU A 1 85 ? 0.676 5.669 0.132 1.00 84.25 85 LEU A N 1
ATOM 691 C CA . LEU A 1 85 ? 1.850 5.175 0.855 1.00 84.25 85 LEU A CA 1
ATOM 692 C C . LEU A 1 85 ? 2.985 4.773 -0.095 1.00 84.25 85 LEU A C 1
ATOM 694 O O . LEU A 1 85 ? 4.144 5.141 0.128 1.00 84.25 85 LEU A O 1
ATOM 698 N N . ILE A 1 86 ? 2.657 4.066 -1.178 1.00 83.88 86 ILE A N 1
ATOM 699 C CA . ILE A 1 86 ? 3.632 3.686 -2.206 1.00 83.88 86 ILE A CA 1
ATOM 700 C C . ILE A 1 86 ? 4.127 4.921 -2.962 1.00 83.88 86 ILE A C 1
ATOM 702 O O . ILE A 1 86 ? 5.325 5.043 -3.207 1.00 83.88 86 ILE A O 1
ATOM 706 N N . VAL A 1 87 ? 3.242 5.866 -3.288 1.00 86.06 87 VAL A N 1
ATOM 707 C CA . VAL A 1 87 ? 3.605 7.141 -3.931 1.00 86.06 87 VAL A CA 1
ATOM 708 C C . VAL A 1 87 ? 4.649 7.895 -3.106 1.00 86.06 87 VAL A C 1
ATOM 710 O O . VAL A 1 87 ? 5.697 8.284 -3.632 1.00 86.06 87 VAL A O 1
ATOM 713 N N . LYS A 1 88 ? 4.419 8.013 -1.792 1.00 79.81 88 LYS A N 1
ATOM 714 C CA . LYS A 1 88 ? 5.364 8.626 -0.850 1.00 79.81 88 LYS A CA 1
ATOM 715 C C . LYS A 1 88 ? 6.697 7.875 -0.801 1.00 79.81 88 LYS A C 1
ATOM 717 O O . LYS A 1 88 ? 7.751 8.509 -0.792 1.00 79.81 88 LYS A O 1
ATOM 722 N N . PHE A 1 89 ? 6.665 6.542 -0.789 1.00 80.25 89 PHE A N 1
ATOM 723 C CA . PHE A 1 89 ? 7.870 5.710 -0.765 1.00 80.25 89 PHE A CA 1
ATOM 724 C C . PHE A 1 89 ? 8.713 5.858 -2.041 1.00 80.25 89 PHE A C 1
ATOM 726 O O . PHE A 1 89 ? 9.924 6.066 -1.964 1.00 80.25 89 PHE A O 1
ATOM 733 N N . LEU A 1 90 ? 8.065 5.823 -3.207 1.00 80.94 90 LEU A N 1
ATOM 734 C CA . LEU A 1 90 ? 8.706 5.974 -4.516 1.00 80.94 90 LEU A CA 1
ATOM 735 C C . LEU A 1 90 ? 9.135 7.418 -4.821 1.00 80.94 90 LEU A C 1
ATOM 737 O O . LEU A 1 90 ? 9.847 7.642 -5.802 1.00 80.94 90 LEU A O 1
ATOM 741 N N . LYS A 1 91 ? 8.721 8.393 -3.998 1.00 83.31 91 LYS A N 1
ATOM 742 C CA . LYS A 1 91 ? 8.984 9.832 -4.177 1.00 83.31 91 LYS A CA 1
ATOM 743 C C . LYS A 1 91 ? 8.490 10.348 -5.534 1.00 83.31 91 LYS A C 1
ATOM 745 O O . LYS A 1 91 ? 9.197 11.071 -6.236 1.00 83.31 91 LYS A O 1
ATOM 750 N N . VAL A 1 92 ? 7.276 9.945 -5.900 1.00 85.25 92 VAL A N 1
ATOM 751 C CA . VAL A 1 92 ? 6.550 10.416 -7.090 1.00 85.25 92 VAL A CA 1
ATOM 752 C C . VAL A 1 92 ? 5.310 11.209 -6.662 1.00 85.25 92 VAL A C 1
ATOM 754 O O . VAL A 1 92 ? 4.944 11.162 -5.493 1.00 85.25 92 VAL A O 1
ATOM 757 N N . ASN A 1 93 ? 4.672 11.956 -7.571 1.00 89.88 93 ASN A N 1
ATOM 758 C CA . ASN A 1 93 ? 3.484 12.750 -7.216 1.00 89.88 93 ASN A CA 1
ATOM 759 C C . ASN A 1 93 ? 2.212 11.896 -7.191 1.00 89.88 93 ASN A C 1
ATOM 761 O O . ASN A 1 93 ? 1.348 12.086 -6.342 1.00 89.88 93 ASN A O 1
ATOM 765 N N . LYS A 1 94 ? 2.108 10.953 -8.128 1.00 91.69 94 LYS A N 1
ATOM 766 C CA . LYS A 1 94 ? 1.027 9.967 -8.228 1.00 91.69 94 LYS A CA 1
ATOM 767 C C . LYS A 1 94 ? 1.580 8.629 -8.706 1.00 91.69 94 LYS A C 1
ATOM 769 O O . LYS A 1 94 ? 2.676 8.577 -9.269 1.00 91.69 94 LYS A O 1
ATOM 774 N N . TYR A 1 95 ? 0.847 7.541 -8.483 1.00 90.75 95 TYR A N 1
ATOM 775 C CA . TYR A 1 95 ? 1.361 6.199 -8.768 1.00 90.75 95 TYR A CA 1
ATOM 776 C C . TYR A 1 95 ? 1.627 5.996 -10.267 1.00 90.75 95 TYR A C 1
ATOM 778 O O . TYR A 1 95 ? 2.607 5.361 -10.655 1.00 90.75 95 TYR A O 1
ATOM 786 N N . GLU A 1 96 ? 0.827 6.626 -11.124 1.00 92.25 96 GLU A N 1
ATOM 787 C CA . GLU A 1 96 ? 0.949 6.565 -12.581 1.00 92.25 96 GLU A CA 1
ATOM 788 C C . GLU A 1 96 ? 2.296 7.110 -13.082 1.00 92.25 96 GLU A C 1
ATOM 790 O O . GLU A 1 96 ? 2.803 6.647 -14.106 1.00 92.25 96 GLU A O 1
ATOM 795 N N . ASP A 1 97 ? 2.925 8.032 -12.341 1.00 91.00 97 ASP A N 1
ATOM 796 C CA . ASP A 1 97 ? 4.245 8.590 -12.670 1.00 91.00 97 ASP A CA 1
ATOM 797 C C . ASP A 1 97 ? 5.378 7.555 -12.498 1.00 91.00 97 ASP A C 1
ATOM 799 O O . ASP A 1 97 ? 6.494 7.725 -13.012 1.00 91.00 97 ASP A O 1
ATOM 803 N N . ALA A 1 98 ? 5.112 6.447 -11.794 1.00 91.19 98 ALA A N 1
ATOM 804 C CA . ALA A 1 98 ? 6.029 5.315 -11.722 1.00 91.19 98 ALA A CA 1
ATOM 805 C C . ALA A 1 98 ? 6.084 4.531 -13.047 1.00 91.19 98 ALA A C 1
ATOM 807 O O . ALA A 1 98 ? 7.112 3.909 -13.330 1.00 91.19 98 ALA A O 1
ATOM 808 N N . HIS A 1 99 ? 5.029 4.615 -13.870 1.00 95.19 99 HIS A N 1
ATOM 809 C CA . HIS A 1 99 ? 4.856 3.903 -15.143 1.00 95.19 99 HIS A CA 1
ATOM 810 C C . HIS A 1 99 ? 4.970 2.373 -15.018 1.00 95.19 99 HIS A C 1
ATOM 812 O O . HIS A 1 99 ? 5.568 1.715 -15.868 1.00 95.19 99 HIS A O 1
ATOM 818 N N . LEU A 1 100 ? 4.399 1.808 -13.950 1.00 95.12 100 LEU A N 1
ATOM 819 C CA . LEU A 1 100 ? 4.369 0.358 -13.696 1.00 95.12 100 LEU A CA 1
ATOM 820 C C . LEU A 1 100 ? 3.036 -0.308 -14.087 1.00 95.12 100 LEU A C 1
ATOM 822 O O . LEU A 1 100 ? 2.897 -1.523 -13.968 1.00 95.12 100 LEU A O 1
ATOM 826 N N . GLY A 1 101 ? 2.083 0.475 -14.600 1.00 93.81 101 GLY A N 1
ATOM 827 C CA . GLY A 1 101 ? 0.696 0.039 -14.800 1.00 93.81 101 GLY A CA 1
ATOM 828 C C . GLY A 1 101 ? -0.194 0.453 -13.624 1.00 93.81 101 GLY A C 1
ATOM 829 O O . GLY A 1 101 ? 0.245 1.269 -12.813 1.00 93.81 101 GLY A O 1
ATOM 830 N N . PRO A 1 102 ? -1.430 -0.061 -13.543 1.00 93.31 102 PRO A N 1
ATOM 831 C CA . PRO A 1 102 ? -2.291 0.078 -12.369 1.00 93.31 102 PRO A CA 1
ATOM 832 C C . PRO A 1 102 ? -1.697 -0.638 -11.153 1.00 93.31 102 PRO A C 1
ATOM 834 O O . PRO A 1 102 ? -1.078 -1.698 -11.290 1.00 93.31 102 PRO A O 1
ATOM 837 N N . LEU A 1 103 ? -1.890 -0.076 -9.958 1.00 93.38 103 LEU A N 1
ATOM 838 C CA . LEU A 1 103 ? -1.316 -0.619 -8.722 1.00 93.38 103 LEU A CA 1
ATOM 839 C C . LEU A 1 103 ? -1.821 -2.035 -8.419 1.00 93.38 103 LEU A C 1
ATOM 841 O O . LEU A 1 103 ? -1.061 -2.897 -7.980 1.00 93.38 103 LEU A O 1
ATOM 845 N N . ASP A 1 104 ? -3.097 -2.282 -8.685 1.00 93.19 104 ASP A N 1
ATOM 846 C CA . ASP A 1 104 ? -3.784 -3.545 -8.442 1.00 93.19 104 ASP A CA 1
ATOM 847 C C . ASP A 1 104 ? -3.389 -4.662 -9.423 1.00 93.19 104 ASP A C 1
ATOM 849 O O . ASP A 1 104 ? -3.555 -5.848 -9.124 1.00 93.19 104 ASP A O 1
ATOM 853 N N . GLU A 1 105 ? -2.792 -4.305 -10.562 1.00 93.44 105 GLU A N 1
ATOM 854 C CA . GLU A 1 105 ? -2.224 -5.265 -11.510 1.00 93.44 105 GLU A CA 1
ATOM 855 C C . GLU A 1 105 ? -0.792 -5.685 -11.145 1.00 93.44 105 GLU A C 1
ATOM 857 O O . GLU A 1 105 ? -0.309 -6.709 -11.637 1.00 93.44 105 GLU A O 1
ATOM 862 N N . HIS A 1 106 ? -0.118 -4.968 -10.235 1.00 95.06 106 HIS A N 1
ATOM 863 C CA . HIS A 1 106 ? 1.208 -5.362 -9.767 1.00 95.06 106 HIS A CA 1
ATOM 864 C C . HIS A 1 106 ? 1.144 -6.740 -9.066 1.00 95.06 106 HIS A C 1
ATOM 866 O O . HIS A 1 106 ? 0.386 -6.900 -8.103 1.00 95.06 106 HIS A O 1
ATOM 872 N N . PRO A 1 107 ? 1.968 -7.741 -9.448 1.00 94.12 107 PRO A N 1
ATOM 873 C CA . PRO A 1 107 ? 1.807 -9.131 -9.005 1.00 94.12 107 PRO A CA 1
ATOM 874 C C . PRO A 1 107 ? 1.763 -9.311 -7.486 1.00 94.12 107 PRO A C 1
ATOM 876 O O . PRO A 1 107 ? 0.937 -10.059 -6.961 1.00 94.12 107 PRO A O 1
ATOM 879 N N . THR A 1 108 ? 2.637 -8.605 -6.765 1.00 91.12 108 THR A N 1
ATOM 880 C CA . THR A 1 108 ? 2.690 -8.671 -5.299 1.00 91.12 108 THR A CA 1
ATOM 881 C C . THR A 1 108 ? 1.443 -8.068 -4.655 1.00 91.12 108 THR A C 1
ATOM 883 O O . THR A 1 108 ? 0.890 -8.673 -3.743 1.00 91.12 108 THR A O 1
ATOM 886 N N . VAL A 1 109 ? 0.946 -6.937 -5.161 1.00 95.19 109 VAL A N 1
ATOM 887 C CA . VAL A 1 109 ? -0.269 -6.283 -4.650 1.00 95.19 109 VAL A CA 1
ATOM 888 C C . VAL A 1 109 ? -1.483 -7.164 -4.924 1.00 95.19 109 VAL A C 1
ATOM 890 O O . VAL A 1 109 ? -2.240 -7.481 -4.007 1.00 95.19 109 VAL A O 1
ATOM 893 N N . LYS A 1 110 ? -1.600 -7.673 -6.154 1.00 93.88 110 LYS A N 1
ATOM 894 C CA . LYS A 1 110 ? -2.653 -8.602 -6.567 1.00 93.88 110 LYS A CA 1
ATOM 895 C C . LYS A 1 110 ? -2.695 -9.860 -5.700 1.00 93.88 110 LYS A C 1
ATOM 897 O O . LYS A 1 110 ? -3.773 -10.313 -5.323 1.00 93.88 110 LYS A O 1
ATOM 902 N N . ARG A 1 111 ? -1.531 -10.415 -5.337 1.00 94.44 111 ARG A N 1
ATOM 903 C CA . ARG A 1 111 ? -1.426 -11.560 -4.412 1.00 94.44 111 ARG A CA 1
ATOM 904 C C . ARG A 1 111 ? -1.933 -11.212 -3.011 1.00 94.44 111 ARG A C 1
ATOM 906 O O . ARG A 1 111 ? -2.639 -12.024 -2.417 1.00 94.44 111 ARG A O 1
ATOM 913 N N . VAL A 1 112 ? -1.538 -10.052 -2.490 1.00 91.44 112 VAL A N 1
ATOM 914 C CA . VAL A 1 112 ? -1.812 -9.632 -1.107 1.00 91.44 112 VAL A CA 1
ATOM 915 C C . VAL A 1 112 ? -3.282 -9.266 -0.915 1.00 91.44 112 VAL A C 1
ATOM 917 O O . VAL A 1 112 ? -3.920 -9.770 0.004 1.00 91.44 112 VAL A O 1
ATOM 920 N N . PHE A 1 113 ? -3.836 -8.451 -1.811 1.00 94.25 113 PHE A N 1
ATOM 921 C CA . PHE A 1 113 ? -5.202 -7.934 -1.700 1.00 94.25 113 PHE A CA 1
ATOM 922 C C . PHE A 1 113 ? -6.247 -8.834 -2.356 1.00 94.25 113 PHE A C 1
ATOM 924 O O . PHE A 1 113 ? -7.430 -8.719 -2.055 1.00 94.25 113 PHE A O 1
ATOM 931 N N . LYS A 1 114 ? -5.832 -9.716 -3.279 1.00 92.44 114 LYS A N 1
ATOM 932 C CA . LYS A 1 114 ? -6.729 -10.566 -4.086 1.00 92.44 114 LYS A CA 1
ATOM 933 C C . LYS A 1 114 ? -7.837 -9.771 -4.788 1.00 92.44 114 LYS A C 1
ATOM 935 O O . LYS A 1 114 ? -8.889 -10.333 -5.095 1.00 92.44 114 LYS A O 1
ATOM 940 N N . TYR A 1 115 ? -7.581 -8.489 -5.049 1.00 92.50 115 TYR A N 1
ATOM 941 C CA . TYR A 1 115 ? -8.541 -7.575 -5.641 1.00 92.50 115 TYR A CA 1
ATOM 942 C C . TYR A 1 115 ? -8.914 -8.028 -7.051 1.00 92.50 115 TYR A C 1
ATOM 944 O O . TYR A 1 115 ? -8.051 -8.417 -7.847 1.00 92.50 115 TYR A O 1
ATOM 952 N N . LYS A 1 116 ? -10.213 -8.013 -7.349 1.00 89.81 116 LYS A N 1
ATOM 953 C CA . LYS A 1 116 ? -10.749 -8.314 -8.677 1.00 89.81 116 LYS A CA 1
ATOM 954 C C . LYS A 1 116 ? -11.857 -7.316 -8.998 1.00 89.81 116 LYS A C 1
ATOM 956 O O . LYS A 1 116 ? -12.973 -7.494 -8.506 1.00 89.81 116 LYS A O 1
ATOM 961 N N . PRO A 1 117 ? -11.585 -6.301 -9.832 1.00 84.06 117 PRO A N 1
ATOM 962 C CA . PRO A 1 117 ? -12.628 -5.391 -10.274 1.00 84.06 117 PRO A CA 1
ATOM 963 C C . PRO A 1 117 ? -13.587 -6.105 -11.242 1.00 84.06 117 PRO A C 1
ATOM 965 O O . PRO A 1 117 ? -13.213 -7.085 -11.893 1.00 84.06 117 PRO A O 1
ATOM 968 N N . ILE A 1 118 ? -14.822 -5.604 -11.376 1.00 81.94 118 ILE A N 1
ATOM 969 C CA . ILE A 1 118 ? -15.800 -6.132 -12.355 1.00 81.94 118 ILE A CA 1
ATOM 970 C C . ILE A 1 118 ? -15.269 -5.949 -13.782 1.00 81.94 118 ILE A C 1
ATOM 972 O O . ILE A 1 118 ? -15.426 -6.825 -14.633 1.00 81.94 118 ILE A O 1
ATOM 976 N N . GLN A 1 119 ? -14.616 -4.815 -14.044 1.00 79.44 119 GLN A N 1
ATOM 977 C CA . GLN A 1 119 ? -13.974 -4.494 -15.317 1.00 79.44 119 GLN A CA 1
ATOM 978 C C . GLN A 1 119 ? -12.652 -3.779 -15.039 1.00 79.44 119 GLN A C 1
ATOM 980 O O . GLN A 1 119 ? -12.538 -3.072 -14.043 1.00 79.44 119 GLN A O 1
ATOM 985 N N . ARG A 1 120 ? -11.665 -3.904 -15.934 1.00 72.00 120 ARG A N 1
ATOM 986 C CA . ARG A 1 120 ? -10.330 -3.299 -15.742 1.00 72.00 120 ARG A CA 1
ATOM 987 C C . ARG A 1 120 ? -10.338 -1.775 -15.573 1.00 72.00 120 ARG A C 1
ATOM 989 O O . ARG A 1 120 ? -9.369 -1.240 -15.063 1.00 72.00 120 ARG A O 1
ATOM 996 N N . GLN A 1 121 ? -11.381 -1.077 -16.030 1.00 71.06 121 GLN A N 1
ATOM 997 C CA . GLN A 1 121 ? -11.484 0.382 -15.890 1.00 71.06 121 GLN A CA 1
ATOM 998 C C . GLN A 1 121 ? -12.217 0.835 -14.618 1.00 71.06 121 GLN A C 1
ATOM 1000 O O . GLN A 1 121 ? -12.356 2.036 -14.404 1.00 71.06 121 GLN A O 1
ATOM 1005 N N . VAL A 1 122 ? -12.722 -0.091 -13.796 1.00 75.31 122 VAL A N 1
ATOM 1006 C CA . VAL A 1 122 ? -13.401 0.270 -12.546 1.00 75.31 122 VAL A CA 1
ATOM 1007 C C . VAL A 1 122 ? -12.352 0.706 -11.530 1.00 75.31 122 VAL A C 1
ATOM 1009 O O . VAL A 1 122 ? -11.424 -0.045 -11.233 1.00 75.31 122 VAL A O 1
ATOM 1012 N N . LEU A 1 123 ? -12.516 1.924 -11.015 1.00 78.88 123 LEU A N 1
ATOM 1013 C CA . LEU A 1 123 ? -11.652 2.481 -9.981 1.00 78.88 123 LEU A CA 1
ATOM 1014 C C . LEU A 1 123 ? -11.741 1.645 -8.702 1.00 78.88 123 LEU A C 1
ATOM 1016 O O . LEU A 1 123 ? -12.783 1.067 -8.388 1.00 78.88 123 LEU A O 1
ATOM 1020 N N . ILE A 1 124 ? -10.629 1.592 -7.972 1.00 84.56 124 ILE A N 1
ATOM 1021 C CA . ILE A 1 124 ? -10.592 1.026 -6.624 1.00 84.56 124 ILE A CA 1
ATOM 1022 C C . ILE A 1 124 ? -11.608 1.801 -5.770 1.00 84.56 124 ILE A C 1
ATOM 1024 O O . ILE A 1 124 ? -11.590 3.032 -5.827 1.00 84.56 124 ILE A O 1
ATOM 1028 N N . PRO A 1 125 ? -12.489 1.126 -5.007 1.00 85.62 125 PRO A N 1
ATOM 1029 C CA . PRO A 1 125 ? -13.420 1.817 -4.125 1.00 85.62 125 PRO A CA 1
ATOM 1030 C C . PRO A 1 125 ? -12.681 2.753 -3.170 1.00 85.62 125 PRO A C 1
ATOM 1032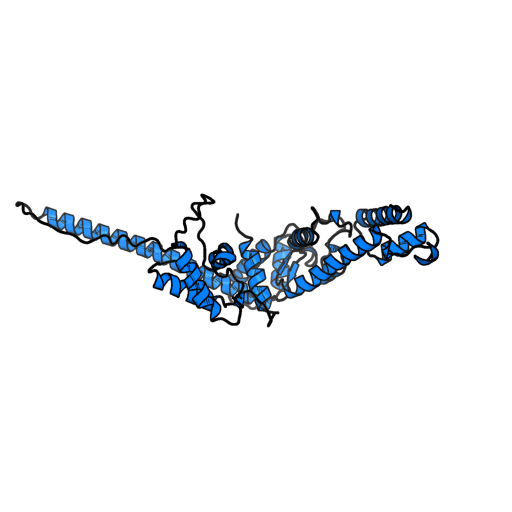 O O . PRO A 1 125 ? -11.687 2.351 -2.564 1.00 85.62 125 PRO A O 1
ATOM 1035 N N . GLU A 1 126 ? -13.180 3.978 -3.019 1.00 90.31 126 GLU A N 1
ATOM 1036 C CA . GLU A 1 126 ? -12.635 4.993 -2.108 1.00 90.31 126 GLU A CA 1
ATOM 1037 C C . GLU A 1 126 ? -13.060 4.703 -0.664 1.00 90.31 126 GLU A C 1
ATOM 1039 O O . GLU A 1 126 ? -13.735 5.497 -0.024 1.00 90.31 126 GLU A O 1
ATOM 1044 N N . ILE A 1 127 ? -12.716 3.508 -0.184 1.00 89.50 127 ILE A N 1
ATOM 1045 C 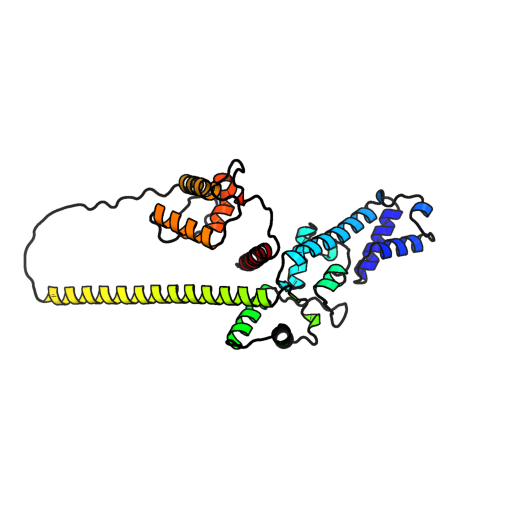CA . ILE A 1 127 ? -12.984 3.063 1.178 1.00 89.50 127 ILE A CA 1
ATOM 1046 C C . ILE A 1 127 ? -11.662 3.107 1.932 1.00 89.50 127 ILE A C 1
ATOM 1048 O O . ILE A 1 127 ? -10.684 2.461 1.542 1.00 89.50 127 ILE A O 1
ATOM 1052 N N . THR A 1 128 ? -11.624 3.862 3.017 1.00 86.19 128 THR A N 1
ATOM 1053 C CA . THR A 1 128 ? -10.444 4.012 3.866 1.00 86.19 128 THR A CA 1
ATOM 1054 C C . THR A 1 128 ? -10.358 2.891 4.898 1.00 86.19 128 THR A C 1
ATOM 1056 O O . THR A 1 128 ? -11.345 2.275 5.301 1.00 86.19 128 THR A O 1
ATOM 1059 N N . SER A 1 129 ? -9.149 2.621 5.375 1.00 84.31 129 SER A N 1
ATOM 1060 C CA . SER A 1 129 ? -8.905 1.675 6.465 1.00 84.31 129 SER A CA 1
ATOM 1061 C C . SER A 1 129 ? -9.564 2.144 7.758 1.00 84.31 129 SER A C 1
ATOM 1063 O O . SER A 1 129 ? -9.973 1.307 8.556 1.00 84.31 129 SER A O 1
ATOM 1065 N N . GLU A 1 130 ? -9.689 3.459 7.956 1.00 78.44 130 GLU A N 1
ATOM 1066 C CA . GLU A 1 130 ? -10.432 4.058 9.064 1.00 78.44 130 GLU A CA 1
ATOM 1067 C C . GLU A 1 130 ? -11.906 3.647 9.040 1.00 78.44 130 GLU A C 1
ATOM 1069 O O . GLU A 1 130 ? -12.399 3.112 10.034 1.00 78.44 130 GLU A O 1
ATOM 1074 N N . GLU A 1 131 ? -12.584 3.824 7.905 1.00 82.00 131 GLU A N 1
ATOM 1075 C CA . GLU A 1 131 ? -13.990 3.441 7.750 1.00 82.00 131 GLU A CA 1
ATOM 1076 C C . GLU A 1 131 ? -14.188 1.945 8.007 1.00 82.00 131 GLU A C 1
ATOM 1078 O O . GLU A 1 131 ? -15.080 1.560 8.761 1.00 82.00 131 GLU A O 1
ATOM 1083 N N . ILE A 1 132 ? -13.291 1.093 7.494 1.00 88.06 132 ILE A N 1
ATOM 1084 C CA . ILE A 1 132 ? -13.335 -0.350 7.775 1.00 88.06 132 ILE A CA 1
ATOM 1085 C C . ILE A 1 132 ? -13.159 -0.645 9.271 1.00 88.06 132 ILE A C 1
ATOM 1087 O O . ILE A 1 132 ? -13.814 -1.543 9.803 1.00 88.06 132 ILE A O 1
ATOM 1091 N N . ILE A 1 133 ? -12.275 0.072 9.974 1.00 82.31 133 ILE A N 1
ATOM 1092 C CA . ILE A 1 133 ? -12.094 -0.105 11.424 1.00 82.31 133 ILE A CA 1
ATOM 1093 C C . ILE A 1 133 ? -13.356 0.319 12.171 1.00 82.31 133 ILE A C 1
ATOM 1095 O O . ILE A 1 133 ? -13.758 -0.378 13.105 1.00 82.31 133 ILE A O 1
ATOM 1099 N N . HIS A 1 134 ? -13.974 1.430 11.774 1.00 80.81 134 HIS A N 1
ATOM 1100 C CA . HIS A 1 134 ? -15.209 1.916 12.375 1.00 80.81 134 HIS A CA 1
ATOM 1101 C C . HIS A 1 134 ? -16.345 0.905 12.194 1.00 80.81 134 HIS A C 1
ATOM 1103 O O . HIS A 1 134 ? -16.895 0.428 13.189 1.00 80.81 134 HIS A O 1
ATOM 1109 N N . ALA A 1 135 ? -16.596 0.480 10.952 1.00 87.38 135 ALA A N 1
ATOM 1110 C CA . ALA A 1 135 ? -17.572 -0.556 10.627 1.00 87.38 135 ALA A CA 1
ATOM 1111 C C . ALA A 1 135 ? -17.297 -1.845 11.416 1.00 87.38 135 ALA A C 1
ATOM 1113 O O . ALA A 1 135 ? -18.202 -2.468 11.968 1.00 87.38 135 ALA A O 1
ATOM 1114 N N . PHE A 1 136 ? -16.024 -2.225 11.575 1.00 88.56 136 PHE A N 1
ATOM 1115 C CA . PHE A 1 136 ? -15.664 -3.392 12.373 1.00 88.56 136 PHE A CA 1
ATOM 1116 C C . PHE A 1 136 ? -15.982 -3.227 13.866 1.00 88.56 136 PHE A C 1
ATOM 1118 O O . PHE A 1 136 ? -16.430 -4.174 14.515 1.00 88.56 136 PHE A O 1
ATOM 1125 N N . VAL A 1 137 ? -15.753 -2.047 14.442 1.00 84.69 137 VAL A N 1
ATOM 1126 C CA . VAL A 1 137 ? -16.105 -1.764 15.840 1.00 84.69 137 VAL A CA 1
ATOM 1127 C C . VAL A 1 137 ? -17.621 -1.833 16.039 1.00 84.69 137 VAL A C 1
ATOM 1129 O O . VAL A 1 137 ? -18.071 -2.426 17.022 1.00 84.69 137 VAL A O 1
ATOM 1132 N N . GLU A 1 138 ? -18.409 -1.288 15.117 1.00 86.44 138 GLU A N 1
ATOM 1133 C CA . GLU A 1 138 ? -19.875 -1.366 15.155 1.00 86.44 138 GLU A CA 1
ATOM 1134 C C . GLU A 1 138 ? -20.370 -2.809 15.015 1.00 86.44 138 GLU A C 1
ATOM 1136 O O . GLU A 1 138 ? -21.155 -3.282 15.846 1.00 86.44 138 GLU A O 1
ATOM 1141 N N . PHE A 1 139 ? -19.816 -3.552 14.055 1.00 89.12 139 PHE A N 1
ATOM 1142 C CA . PHE A 1 139 ? -20.059 -4.979 13.859 1.00 89.12 139 PHE A CA 1
ATOM 1143 C C . PHE A 1 139 ? -19.812 -5.785 15.142 1.00 89.12 139 PHE A C 1
ATOM 1145 O O . PHE A 1 139 ? -20.623 -6.614 15.562 1.00 89.12 139 PHE A O 1
ATOM 1152 N N . GLN A 1 140 ? -18.707 -5.517 15.839 1.00 86.00 140 GLN A N 1
ATOM 1153 C CA . GLN A 1 140 ? -18.407 -6.178 17.109 1.00 86.00 140 GLN A CA 1
ATOM 1154 C C . GLN A 1 140 ? -19.419 -5.867 18.213 1.00 86.00 140 GLN A C 1
ATOM 1156 O O . GLN A 1 140 ? -19.718 -6.736 19.043 1.00 86.00 140 GLN A O 1
ATOM 1161 N N . GLN A 1 141 ? -19.904 -4.628 18.266 1.00 84.19 141 GLN A N 1
ATOM 1162 C CA . GLN A 1 141 ? -20.870 -4.191 19.267 1.00 84.19 141 GLN A CA 1
ATOM 1163 C C . GLN A 1 141 ? -22.247 -4.809 19.019 1.00 84.19 141 GLN A C 1
ATOM 1165 O O . GLN A 1 141 ? -22.876 -5.281 19.974 1.00 84.19 141 GLN A O 1
ATOM 1170 N N . SER A 1 142 ? -22.687 -4.879 17.760 1.00 84.50 142 SER A N 1
ATOM 1171 C CA . SER A 1 142 ? -23.966 -5.488 17.376 1.00 84.50 142 SER A CA 1
ATOM 1172 C C . SER A 1 142 ? -23.988 -7.002 17.642 1.00 84.50 142 SER A C 1
ATOM 1174 O O . SER A 1 142 ? -25.012 -7.552 18.053 1.00 84.50 142 SER A O 1
ATOM 1176 N N . HIS A 1 143 ? -22.836 -7.673 17.551 1.00 82.25 143 HIS A N 1
ATOM 1177 C CA . HIS A 1 143 ? -22.710 -9.124 17.725 1.00 82.25 143 HIS A CA 1
ATOM 1178 C C . HIS A 1 143 ? -22.424 -9.596 19.169 1.00 82.25 143 HIS A C 1
ATOM 1180 O O . HIS A 1 143 ? -22.032 -10.747 19.370 1.00 82.25 143 HIS A O 1
ATOM 1186 N N . GLN A 1 144 ? -22.638 -8.748 20.188 1.00 64.56 144 GLN A N 1
ATOM 1187 C CA . GLN A 1 144 ? -22.497 -9.002 21.642 1.00 64.56 144 GLN A CA 1
ATOM 1188 C C . GLN A 1 144 ? -22.114 -10.443 22.069 1.00 64.56 144 GLN A C 1
ATOM 1190 O O . GLN A 1 144 ? -22.966 -11.295 22.333 1.00 64.56 144 GLN A O 1
ATOM 1195 N N . ARG A 1 145 ? -20.806 -10.702 22.238 1.00 59.97 145 ARG A N 1
ATOM 1196 C CA . ARG A 1 145 ? -20.205 -11.974 22.724 1.00 59.97 145 ARG A CA 1
ATOM 1197 C C . ARG A 1 145 ? -20.372 -13.202 21.817 1.00 59.97 145 ARG A C 1
ATOM 1199 O O . ARG A 1 145 ? -19.871 -14.269 22.185 1.00 59.97 145 ARG A O 1
ATOM 1206 N N . ARG A 1 146 ? -21.025 -13.097 20.660 1.00 70.62 146 ARG A N 1
ATOM 1207 C CA . ARG A 1 146 ? -21.072 -14.188 19.680 1.00 70.62 146 ARG A CA 1
ATOM 1208 C C . ARG A 1 146 ? -19.723 -14.301 18.977 1.00 70.62 146 ARG A C 1
ATOM 1210 O O . ARG A 1 146 ? -19.044 -13.305 18.741 1.00 70.62 146 ARG A O 1
ATOM 1217 N N . LYS A 1 147 ? -19.312 -15.536 18.680 1.00 75.06 147 LYS A N 1
ATOM 1218 C CA . LYS A 1 147 ? -18.184 -15.769 17.776 1.00 75.06 147 LYS A CA 1
ATOM 1219 C C . LYS A 1 147 ? -18.673 -15.460 16.364 1.00 75.06 147 LYS A C 1
ATOM 1221 O O . LYS A 1 147 ? -19.630 -16.089 15.929 1.00 75.06 147 LYS A O 1
ATOM 1226 N N . PHE A 1 148 ? -18.020 -14.521 15.703 1.00 82.81 148 PHE A N 1
ATOM 1227 C CA . PHE A 1 148 ? -18.190 -14.228 14.285 1.00 82.81 148 PHE A CA 1
ATOM 1228 C C . PHE A 1 148 ? -16.898 -14.599 13.553 1.00 82.81 148 PHE A C 1
ATOM 1230 O O . PHE A 1 148 ? -15.809 -14.593 14.144 1.00 82.81 148 PHE A O 1
ATOM 1237 N N . LEU A 1 149 ? -17.031 -14.977 12.290 1.00 88.06 149 LEU A N 1
ATOM 1238 C CA . LEU A 1 149 ? -15.918 -15.245 11.392 1.00 88.06 149 LEU A CA 1
ATOM 1239 C C . LEU A 1 149 ? -15.537 -13.972 10.633 1.00 88.06 149 LEU A C 1
ATOM 1241 O O . LEU A 1 149 ? -16.260 -12.978 10.641 1.00 88.06 149 LEU A O 1
ATOM 1245 N N . TYR A 1 150 ? -14.369 -14.000 9.993 1.00 88.44 150 TYR A N 1
ATOM 1246 C CA . TYR A 1 150 ? -13.924 -12.891 9.149 1.00 88.44 150 TYR A CA 1
ATOM 1247 C C . TYR A 1 150 ? -14.889 -12.685 7.980 1.00 88.44 150 TYR A C 1
ATOM 1249 O O . TYR A 1 150 ? -15.236 -11.566 7.633 1.00 88.44 150 TYR A O 1
ATOM 1257 N N . GLU A 1 151 ? -15.374 -13.785 7.426 1.00 92.12 151 GLU A N 1
ATOM 1258 C CA . GLU A 1 151 ? -16.270 -13.848 6.286 1.00 92.12 151 GLU A CA 1
ATOM 1259 C C . GLU A 1 151 ? -17.621 -13.195 6.575 1.00 92.12 151 GLU A C 1
ATOM 1261 O O . GLU A 1 151 ? -18.157 -12.555 5.679 1.00 92.12 151 GLU A O 1
ATOM 1266 N N . ASP A 1 152 ? -18.120 -13.294 7.812 1.00 92.56 152 ASP A N 1
ATOM 1267 C CA . ASP A 1 152 ? -19.368 -12.641 8.228 1.00 92.56 152 ASP A CA 1
ATOM 1268 C C . ASP A 1 152 ? -19.222 -11.113 8.157 1.00 92.56 152 ASP A C 1
ATOM 1270 O O . ASP A 1 152 ? -20.077 -10.423 7.612 1.00 92.56 152 ASP A O 1
ATOM 1274 N N . PHE A 1 153 ? -18.092 -10.591 8.648 1.00 92.88 153 PHE A N 1
ATOM 1275 C CA . PHE A 1 153 ? -17.781 -9.164 8.574 1.00 92.88 153 PHE A CA 1
ATOM 1276 C C . PHE A 1 153 ? -17.597 -8.698 7.124 1.00 92.88 153 PHE A C 1
ATOM 1278 O O . PHE A 1 153 ? -18.098 -7.650 6.732 1.00 92.88 153 PHE A O 1
ATOM 1285 N N . ILE A 1 154 ? -16.903 -9.490 6.305 1.00 94.50 154 ILE A N 1
ATOM 1286 C CA . ILE A 1 154 ? -16.710 -9.174 4.888 1.00 94.50 154 ILE A CA 1
ATOM 1287 C C . ILE A 1 154 ? -18.039 -9.155 4.126 1.00 94.50 154 ILE A C 1
ATOM 1289 O O . ILE A 1 154 ? -18.223 -8.292 3.272 1.00 94.50 154 ILE A O 1
ATOM 1293 N N . ASP A 1 155 ? -18.960 -10.071 4.422 1.00 94.00 155 ASP A N 1
ATOM 1294 C CA . ASP A 1 155 ? -20.291 -10.072 3.809 1.00 94.00 155 ASP A CA 1
ATOM 1295 C C . ASP A 1 155 ? -21.105 -8.834 4.195 1.00 94.00 155 ASP A C 1
ATOM 1297 O O . ASP A 1 155 ? -21.810 -8.291 3.345 1.00 94.00 155 ASP A O 1
ATOM 1301 N N . GLU A 1 156 ? -20.973 -8.359 5.435 1.00 93.00 156 GLU A N 1
ATOM 1302 C CA . GLU A 1 156 ? -21.606 -7.114 5.877 1.00 93.00 156 GLU A CA 1
ATOM 1303 C C . GLU A 1 156 ? -21.054 -5.908 5.113 1.00 93.00 156 GLU A C 1
ATOM 1305 O O . GLU A 1 156 ? -21.835 -5.154 4.541 1.00 93.00 156 GLU A O 1
ATOM 1310 N N . LEU A 1 157 ? -19.728 -5.796 4.969 1.00 94.25 157 LEU A N 1
ATOM 1311 C CA . LEU A 1 157 ? -19.113 -4.730 4.168 1.00 94.25 157 LEU A CA 1
ATOM 1312 C C . LEU A 1 157 ? -19.544 -4.791 2.697 1.00 94.25 157 LEU A C 1
ATOM 1314 O O . LEU A 1 157 ? -19.812 -3.767 2.076 1.00 94.25 157 LEU A O 1
ATOM 1318 N N . VAL A 1 158 ? -19.629 -5.986 2.106 1.00 93.75 158 VAL A N 1
ATOM 1319 C CA . VAL A 1 158 ? -20.110 -6.139 0.722 1.00 93.75 158 VAL A CA 1
ATOM 1320 C C . VAL A 1 158 ? -21.538 -5.606 0.578 1.00 93.75 158 VAL A C 1
ATOM 1322 O O . VAL A 1 158 ? -21.842 -4.963 -0.425 1.00 93.75 158 VAL A O 1
ATOM 1325 N N . GLN A 1 159 ? -22.402 -5.839 1.568 1.00 93.38 159 GLN A N 1
ATOM 1326 C CA . GLN A 1 159 ? -23.767 -5.311 1.573 1.00 93.38 159 GLN A CA 1
ATOM 1327 C C . GLN A 1 159 ? -23.799 -3.798 1.804 1.00 93.38 159 GLN A C 1
ATOM 1329 O O . GLN A 1 159 ? -24.495 -3.090 1.076 1.00 93.38 159 GLN A O 1
ATOM 1334 N N . GLU A 1 160 ? -23.031 -3.308 2.776 1.00 91.56 160 GLU A N 1
ATOM 1335 C CA . GLU A 1 160 ? -22.933 -1.895 3.146 1.00 91.56 160 GLU A CA 1
ATOM 1336 C C . GLU A 1 160 ? -22.458 -1.036 1.967 1.00 91.56 160 GLU A C 1
ATOM 1338 O O . GLU A 1 160 ? -23.104 -0.050 1.611 1.00 91.56 160 GLU A O 1
ATOM 1343 N N . TYR A 1 161 ? -21.396 -1.474 1.286 1.00 90.00 161 TYR A N 1
ATOM 1344 C CA . TYR A 1 161 ? -20.813 -0.787 0.131 1.00 90.00 161 TYR A CA 1
ATOM 1345 C C . TYR A 1 161 ? -21.404 -1.223 -1.221 1.00 90.00 161 TYR A C 1
ATOM 1347 O O . TYR A 1 161 ? -20.901 -0.819 -2.268 1.00 90.00 161 TYR A O 1
ATOM 1355 N N . GLN A 1 162 ? -22.474 -2.030 -1.222 1.00 90.56 162 GLN A N 1
ATOM 1356 C CA . GLN A 1 162 ? -23.209 -2.458 -2.425 1.00 90.56 162 GLN A CA 1
ATOM 1357 C C . GLN A 1 162 ? -22.323 -3.111 -3.505 1.00 90.56 162 GLN A C 1
ATOM 1359 O O . GLN A 1 162 ? -22.483 -2.876 -4.705 1.00 90.56 162 GLN A O 1
ATOM 1364 N N . LEU A 1 163 ? -21.375 -3.946 -3.083 1.00 90.31 163 LEU A N 1
ATOM 1365 C CA . LEU A 1 163 ? -20.461 -4.655 -3.976 1.00 90.31 163 LEU A CA 1
ATOM 1366 C C . LEU A 1 163 ? -21.076 -5.988 -4.438 1.00 90.31 163 LEU A C 1
ATOM 1368 O O . LEU A 1 163 ? -21.858 -6.612 -3.725 1.00 90.31 163 LEU A O 1
ATOM 1372 N N . GLU A 1 164 ? -20.708 -6.473 -5.629 1.00 90.00 164 GLU A N 1
ATOM 1373 C CA . GLU A 1 164 ? -21.189 -7.778 -6.116 1.00 90.00 164 GLU A CA 1
ATOM 1374 C C . GLU A 1 164 ? -20.413 -8.940 -5.483 1.00 90.00 164 GLU A C 1
ATOM 1376 O O . GLU A 1 164 ? -20.939 -10.045 -5.325 1.00 90.00 164 GLU A O 1
ATOM 1381 N N . LYS A 1 165 ? -19.127 -8.718 -5.182 1.00 91.50 165 LYS A N 1
ATOM 1382 C CA . LYS A 1 165 ? -18.192 -9.744 -4.712 1.00 91.50 165 LYS A CA 1
ATOM 1383 C C . LYS A 1 165 ? -17.218 -9.199 -3.676 1.00 91.50 165 LYS A C 1
ATOM 1385 O O . LYS A 1 165 ? -16.766 -8.060 -3.760 1.00 91.50 165 LYS A O 1
ATOM 1390 N N . ARG A 1 166 ? -16.794 -10.079 -2.766 1.00 92.69 166 ARG A N 1
ATOM 1391 C CA . ARG A 1 166 ? -15.815 -9.790 -1.704 1.00 92.69 166 ARG A CA 1
ATOM 1392 C C . ARG A 1 166 ? -14.483 -9.279 -2.254 1.00 92.69 166 ARG A C 1
ATOM 1394 O O . ARG A 1 166 ? -13.871 -8.392 -1.672 1.00 92.69 166 ARG A O 1
ATOM 1401 N N . GLU A 1 167 ? -14.041 -9.806 -3.395 1.00 90.88 167 GLU A N 1
ATOM 1402 C CA . GLU A 1 167 ? -12.781 -9.410 -4.033 1.00 90.88 167 GLU A CA 1
ATOM 1403 C C . GLU A 1 167 ? -12.778 -7.966 -4.548 1.00 90.88 167 GLU A C 1
ATOM 1405 O O . GLU A 1 167 ? -11.720 -7.455 -4.907 1.00 90.88 167 GLU A O 1
ATOM 1410 N N . GLN A 1 168 ? -13.925 -7.290 -4.577 1.00 92.06 168 GLN A N 1
ATOM 1411 C CA . GLN A 1 168 ? -13.999 -5.881 -4.950 1.00 92.06 168 GLN A CA 1
ATOM 1412 C C . GLN A 1 168 ? -13.707 -4.932 -3.790 1.00 92.06 168 GLN A C 1
ATOM 1414 O O . GLN A 1 168 ? -13.513 -3.752 -4.037 1.00 92.06 168 GLN A O 1
ATOM 1419 N N . LEU A 1 169 ? -13.648 -5.412 -2.544 1.00 91.81 169 LEU A N 1
ATOM 1420 C CA . LEU A 1 169 ? -13.353 -4.545 -1.398 1.00 91.81 169 LEU A CA 1
ATOM 1421 C C . LEU A 1 169 ? -11.930 -3.988 -1.434 1.00 91.81 169 LEU A C 1
ATOM 1423 O O . LEU A 1 169 ? -11.665 -2.934 -0.870 1.00 91.81 169 LEU A O 1
ATOM 1427 N N . GLY A 1 170 ? -10.991 -4.721 -2.042 1.00 92.81 170 GLY A N 1
ATOM 1428 C CA . GLY A 1 170 ? -9.580 -4.342 -2.004 1.00 92.81 170 GLY A CA 1
ATOM 1429 C C . GLY A 1 170 ? -9.057 -4.264 -0.569 1.00 92.81 170 GLY A C 1
ATOM 1430 O O . GLY A 1 170 ? -8.312 -3.350 -0.238 1.00 92.81 170 GLY A O 1
ATOM 1431 N N . LEU A 1 171 ? -9.455 -5.203 0.293 1.00 93.56 171 LEU A N 1
ATOM 1432 C CA . LEU A 1 171 ? -9.081 -5.207 1.704 1.00 93.56 171 LEU A CA 1
ATOM 1433 C C . LEU A 1 171 ? -7.957 -6.207 1.979 1.00 93.56 171 LEU A C 1
ATOM 1435 O O . LEU A 1 171 ? -8.078 -7.399 1.696 1.00 93.56 171 LEU A O 1
ATOM 1439 N N . PHE A 1 172 ? -6.889 -5.733 2.610 1.00 91.56 172 PHE A N 1
ATOM 1440 C CA . PHE A 1 172 ? -5.880 -6.579 3.225 1.00 91.56 172 PHE A CA 1
ATOM 1441 C C . PHE A 1 172 ? -6.155 -6.700 4.723 1.00 91.56 172 PHE A C 1
ATOM 1443 O O . PHE A 1 172 ? -6.218 -5.697 5.431 1.00 91.56 172 PHE A O 1
ATOM 1450 N N . CYS A 1 173 ? -6.285 -7.935 5.211 1.00 87.50 173 CYS A N 1
ATOM 1451 C CA . CYS A 1 173 ? -6.289 -8.250 6.633 1.00 87.50 173 CYS A CA 1
ATOM 1452 C C . CYS A 1 173 ? -5.379 -9.449 6.896 1.00 87.50 173 CYS A C 1
ATOM 1454 O O . CYS A 1 173 ? -5.622 -10.555 6.412 1.00 87.50 173 CYS A O 1
ATOM 1456 N N . ARG A 1 174 ? -4.323 -9.228 7.674 1.00 82.94 174 ARG A N 1
ATOM 1457 C CA . ARG A 1 174 ? -3.321 -10.251 7.992 1.00 82.94 174 ARG A CA 1
ATOM 1458 C C . ARG A 1 174 ? -3.778 -11.166 9.120 1.00 82.94 174 ARG A C 1
ATOM 1460 O O . ARG A 1 174 ? -3.603 -12.378 9.040 1.00 82.94 174 ARG A O 1
ATOM 1467 N N . SER A 1 175 ? -4.348 -10.594 10.183 1.00 80.31 175 SER A N 1
ATOM 1468 C CA . SER A 1 175 ? -4.822 -11.343 11.347 1.00 80.31 175 SER A CA 1
ATOM 1469 C C . SER A 1 175 ? -6.133 -10.780 11.889 1.00 80.31 175 SER A C 1
ATOM 1471 O O . SER A 1 175 ? -6.184 -9.845 12.693 1.00 80.31 175 SER A O 1
ATOM 1473 N N . PHE A 1 176 ? -7.231 -11.424 11.500 1.00 82.69 176 PHE A N 1
ATOM 1474 C CA . PHE A 1 176 ? -8.562 -11.097 12.003 1.00 82.69 176 PHE A CA 1
ATOM 1475 C C . PHE A 1 176 ? -8.733 -11.295 13.524 1.00 82.69 176 PHE A C 1
ATOM 1477 O O . PHE A 1 176 ? -9.320 -10.425 14.176 1.00 82.69 176 PHE A O 1
ATOM 1484 N N . PRO A 1 177 ? -8.196 -12.362 14.159 1.00 79.12 177 PRO A N 1
ATOM 1485 C CA . PRO A 1 177 ? -8.260 -12.498 15.617 1.00 79.12 177 PRO A CA 1
ATOM 1486 C C . PRO A 1 177 ? -7.538 -11.363 16.346 1.00 79.12 177 PRO A C 1
ATOM 1488 O O . PRO A 1 177 ? -7.964 -10.925 17.417 1.00 79.12 177 PRO A O 1
ATOM 1491 N N . TYR A 1 178 ? -6.441 -10.881 15.766 1.00 74.75 178 TYR A N 1
ATOM 1492 C CA . TYR A 1 178 ? -5.698 -9.762 16.310 1.00 74.75 178 TYR A CA 1
ATOM 1493 C C . TYR A 1 178 ? -6.468 -8.447 16.142 1.00 74.75 178 TYR A C 1
ATOM 1495 O O . TYR A 1 178 ? -6.648 -7.746 17.141 1.00 74.75 178 TYR A O 1
ATOM 1503 N N . LEU A 1 179 ? -7.020 -8.172 14.950 1.00 76.50 179 LEU A N 1
ATOM 1504 C CA . LEU A 1 179 ? -7.919 -7.032 14.720 1.00 76.50 179 LEU A CA 1
ATOM 1505 C C . LEU A 1 179 ? -9.047 -7.035 15.756 1.00 76.50 179 LEU A C 1
ATOM 1507 O O . LEU A 1 179 ? -9.285 -6.032 16.427 1.00 76.50 179 LEU A O 1
ATOM 1511 N N . SER A 1 180 ? -9.662 -8.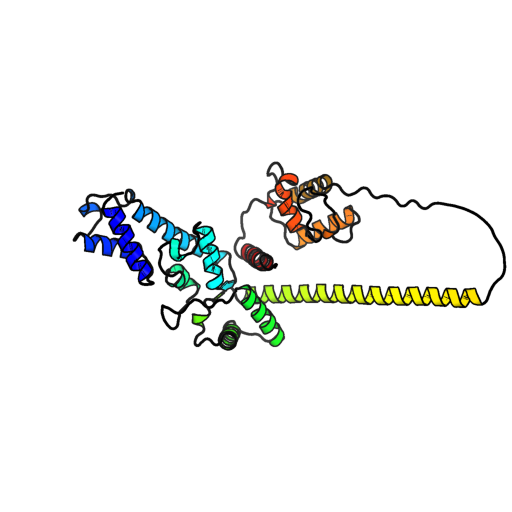204 15.963 1.00 79.44 180 SER A N 1
ATOM 1512 C CA . SER A 1 180 ? -10.730 -8.414 16.939 1.00 79.44 180 SER A CA 1
ATOM 1513 C C . SER A 1 180 ? -10.311 -8.080 18.369 1.00 79.44 180 SER A C 1
ATOM 1515 O O . SER A 1 180 ? -11.046 -7.447 19.126 1.00 79.44 180 SER A O 1
ATOM 1517 N N . LYS A 1 181 ? -9.116 -8.520 18.765 1.00 73.56 181 LYS A N 1
ATOM 1518 C CA . LYS A 1 181 ? -8.579 -8.301 20.109 1.00 73.56 181 LYS A CA 1
ATOM 1519 C C . LYS A 1 181 ? -8.263 -6.828 20.364 1.00 73.56 181 LYS A C 1
ATOM 1521 O O . LYS A 1 181 ? -8.545 -6.348 21.464 1.00 73.56 181 LYS A O 1
ATOM 1526 N N . VAL A 1 182 ? -7.654 -6.149 19.391 1.00 66.75 182 VAL A N 1
ATOM 1527 C CA . VAL A 1 182 ? -7.216 -4.752 19.514 1.00 66.75 182 VAL A CA 1
ATOM 1528 C C . VAL A 1 182 ? -8.415 -3.815 19.572 1.00 66.75 182 VAL A C 1
ATOM 1530 O O . VAL A 1 182 ? -8.537 -3.071 20.541 1.00 66.75 182 VAL A O 1
ATOM 1533 N N . THR A 1 183 ? -9.335 -3.912 18.615 1.00 69.19 183 THR A N 1
ATOM 1534 C CA . THR A 1 183 ? -10.567 -3.100 18.580 1.00 69.19 183 THR A CA 1
ATOM 1535 C C . THR A 1 183 ? -11.411 -3.282 19.832 1.00 69.19 183 THR A C 1
ATOM 1537 O O . THR A 1 183 ? -11.739 -2.303 20.492 1.00 69.19 183 THR A O 1
ATOM 1540 N N . ARG A 1 184 ? -11.616 -4.522 20.294 1.00 74.75 184 ARG A N 1
ATOM 1541 C CA . ARG A 1 184 ? -12.313 -4.771 21.564 1.00 74.75 184 ARG A CA 1
ATOM 1542 C C . ARG A 1 184 ? -11.635 -4.093 22.755 1.00 74.75 184 ARG A C 1
ATOM 1544 O O . ARG A 1 184 ? -12.320 -3.607 23.653 1.00 74.75 184 ARG A O 1
ATOM 1551 N N . LYS A 1 185 ? -10.299 -4.088 22.801 1.00 68.31 185 LYS A N 1
ATOM 1552 C CA . LYS A 1 185 ? -9.552 -3.400 23.862 1.00 68.31 185 LYS A CA 1
ATOM 1553 C C . LYS A 1 185 ? -9.704 -1.881 23.743 1.00 68.31 185 LYS A C 1
ATOM 1555 O O . LYS A 1 185 ? -9.930 -1.242 24.763 1.00 68.31 185 LYS A O 1
ATOM 1560 N N . LEU A 1 186 ? -9.635 -1.327 22.534 1.00 62.22 186 LEU A N 1
ATOM 1561 C CA . LEU A 1 186 ? -9.861 0.099 22.278 1.00 62.22 186 LEU A CA 1
ATOM 1562 C C . LEU A 1 186 ? -11.256 0.525 22.735 1.00 62.22 186 LEU A C 1
ATOM 1564 O O . LEU A 1 186 ? -11.372 1.421 23.560 1.00 62.22 186 LEU A O 1
ATOM 1568 N N . THR A 1 187 ? -12.302 -0.193 22.324 1.00 68.00 187 THR A N 1
ATOM 1569 C CA . THR A 1 187 ? -13.680 0.078 22.749 1.00 68.00 187 THR A CA 1
ATOM 1570 C C . THR A 1 187 ? -13.840 -0.013 24.268 1.00 68.00 187 THR A C 1
ATOM 1572 O O . THR A 1 187 ? -14.572 0.773 24.862 1.00 68.00 187 THR A O 1
ATOM 1575 N N . GLN A 1 188 ? -13.162 -0.949 24.940 1.00 66.94 188 GLN A N 1
ATOM 1576 C CA . GLN A 1 188 ? -13.191 -1.037 26.405 1.00 66.94 188 GLN A CA 1
ATOM 1577 C C . GLN A 1 188 ? -12.535 0.169 27.081 1.00 66.94 188 GLN A C 1
ATOM 1579 O O . GLN A 1 188 ? -13.077 0.663 28.068 1.00 66.94 188 GLN A O 1
ATOM 1584 N N . GLU A 1 189 ? -11.388 0.626 26.580 1.00 60.09 189 GLU A N 1
ATOM 1585 C CA . GLU A 1 189 ? -10.691 1.794 27.127 1.00 60.09 189 GLU A CA 1
ATOM 1586 C C . GLU A 1 189 ? -11.439 3.097 26.816 1.00 60.09 189 GLU A C 1
ATOM 1588 O O . GLU A 1 189 ? -11.628 3.901 27.724 1.00 60.09 189 GLU A O 1
ATOM 1593 N N . TRP A 1 190 ? -11.981 3.265 25.606 1.00 61.31 190 TRP A N 1
ATOM 1594 C CA . TRP A 1 190 ? -12.854 4.397 25.277 1.00 61.31 190 TRP A CA 1
ATOM 1595 C C . TRP A 1 190 ? -14.070 4.456 26.196 1.00 61.31 190 TRP A C 1
ATOM 1597 O O . TRP A 1 190 ? -14.273 5.464 26.861 1.00 61.31 190 TRP A O 1
ATOM 1607 N N . ASN A 1 191 ? -14.792 3.347 26.370 1.00 65.00 191 ASN A N 1
ATOM 1608 C CA . ASN A 1 191 ? -15.918 3.288 27.306 1.00 65.00 191 ASN A CA 1
ATOM 1609 C C . ASN A 1 191 ? -15.518 3.556 28.770 1.00 65.00 191 ASN A C 1
ATOM 1611 O O . ASN A 1 191 ? -16.364 3.930 29.581 1.00 65.00 191 ASN A O 1
ATOM 1615 N N . ARG A 1 192 ? -14.260 3.311 29.159 1.00 59.50 192 ARG A N 1
ATOM 1616 C CA . ARG A 1 192 ? -13.755 3.635 30.503 1.00 59.50 192 ARG A CA 1
ATOM 1617 C C . ARG A 1 192 ? -13.465 5.122 30.647 1.00 59.50 192 ARG A C 1
ATOM 1619 O O . ARG A 1 192 ? -13.810 5.680 31.684 1.00 59.50 192 ARG A O 1
ATOM 1626 N N . CYS A 1 193 ? -12.836 5.735 29.649 1.00 53.31 193 CYS A N 1
ATOM 1627 C CA . CYS A 1 193 ? -12.570 7.171 29.626 1.00 53.31 193 CYS A CA 1
ATOM 1628 C C . CYS A 1 193 ? -13.872 7.969 29.580 1.00 53.31 193 CYS A C 1
ATOM 1630 O O . CYS A 1 193 ? -14.043 8.879 30.381 1.00 53.31 193 CYS A O 1
ATOM 1632 N N . ASP A 1 194 ? -14.818 7.554 28.742 1.00 52.00 194 ASP A N 1
ATOM 1633 C CA . ASP A 1 194 ? -16.106 8.226 28.579 1.00 52.00 194 ASP A CA 1
ATOM 1634 C C . ASP A 1 194 ? -16.935 8.166 29.874 1.00 52.00 194 ASP A C 1
ATOM 1636 O O . ASP A 1 194 ? -17.423 9.172 30.379 1.00 52.00 194 ASP A O 1
ATOM 1640 N N . LYS A 1 195 ? -16.963 7.001 30.540 1.00 50.75 195 LYS A N 1
ATOM 1641 C CA . LYS A 1 195 ? -17.576 6.869 31.875 1.00 50.75 195 LYS A CA 1
ATOM 1642 C C . LYS A 1 195 ? -16.888 7.702 32.952 1.00 50.75 195 LYS A C 1
ATOM 1644 O O . LYS A 1 195 ? -17.569 8.143 33.872 1.00 50.75 195 LYS A O 1
ATOM 1649 N N . ARG A 1 196 ? -15.564 7.879 32.884 1.00 52.53 196 ARG A N 1
ATOM 1650 C CA . ARG A 1 196 ? -14.828 8.736 33.828 1.00 52.53 196 ARG A CA 1
ATOM 1651 C C . ARG A 1 196 ? -15.171 10.202 33.601 1.00 52.53 196 ARG A C 1
ATOM 1653 O O . ARG A 1 196 ? -15.540 10.861 34.563 1.00 52.53 196 ARG A O 1
ATOM 1660 N N . PHE A 1 197 ? -15.155 10.648 32.348 1.00 37.22 197 PHE A N 1
ATOM 1661 C CA . PHE A 1 197 ? -15.517 12.006 31.952 1.00 37.22 197 PHE A CA 1
ATOM 1662 C C . PHE A 1 197 ? -16.948 12.356 32.391 1.00 37.22 197 PHE A C 1
ATOM 1664 O O . PHE A 1 197 ? -17.149 13.299 33.148 1.00 37.22 197 PHE A O 1
ATOM 1671 N N . VAL A 1 198 ? -17.924 11.499 32.065 1.00 48.00 198 VAL A N 1
ATOM 1672 C CA . VAL A 1 198 ? -19.318 11.663 32.512 1.00 48.00 198 VAL A CA 1
ATOM 1673 C C . VAL A 1 198 ? -19.434 11.640 34.042 1.00 48.00 198 VAL A C 1
ATOM 1675 O O . VAL A 1 198 ? -20.217 12.400 34.613 1.00 48.00 198 VAL A O 1
ATOM 1678 N N . SER A 1 199 ? -18.668 10.790 34.739 1.00 57.91 199 SER A N 1
ATOM 1679 C CA . SER A 1 199 ? -18.702 10.745 36.207 1.00 57.91 199 SER A CA 1
ATOM 1680 C C . SER A 1 199 ? -18.105 11.990 36.860 1.00 57.91 199 SER A C 1
ATOM 1682 O O . SER A 1 199 ? -18.621 12.429 37.887 1.00 57.91 199 SER A O 1
ATOM 1684 N N . ASP A 1 200 ? -17.057 12.562 36.268 1.00 55.66 200 ASP A N 1
ATOM 1685 C CA . ASP A 1 200 ? -16.374 13.745 36.783 1.00 55.66 200 ASP A CA 1
ATOM 1686 C C . ASP A 1 200 ? -17.228 15.002 36.563 1.00 55.66 200 ASP A C 1
ATOM 1688 O O . ASP A 1 200 ? -17.395 15.778 37.505 1.00 55.66 200 ASP A O 1
ATOM 1692 N N . ASP A 1 201 ? -17.887 15.136 35.407 1.00 59.62 201 ASP A N 1
ATOM 1693 C CA . ASP A 1 201 ? -18.862 16.206 35.142 1.00 59.62 201 ASP A CA 1
ATOM 1694 C C . ASP A 1 201 ? -20.079 16.106 36.067 1.00 59.62 201 ASP A C 1
ATOM 1696 O O . ASP A 1 201 ? -20.472 17.082 36.708 1.00 59.62 201 ASP A O 1
ATOM 1700 N N . THR A 1 202 ? -20.645 14.904 36.217 1.00 49.69 202 THR A N 1
ATOM 1701 C CA . THR A 1 202 ? -21.787 14.683 37.120 1.00 49.69 202 THR A CA 1
ATOM 1702 C C . THR A 1 202 ? -21.409 15.012 38.566 1.00 49.69 202 THR A C 1
ATOM 1704 O O . THR A 1 202 ? -22.186 15.629 39.292 1.00 49.69 202 THR A O 1
ATOM 1707 N N . ARG A 1 203 ? -20.197 14.643 38.996 1.00 59.62 203 ARG A N 1
ATOM 1708 C CA . ARG A 1 203 ? -19.687 14.948 40.336 1.00 59.62 203 ARG A CA 1
ATOM 1709 C C . ARG A 1 203 ? -19.400 16.439 40.515 1.00 59.62 203 ARG A C 1
ATOM 1711 O O . ARG A 1 203 ? -19.658 16.960 41.595 1.00 59.62 203 ARG A O 1
ATOM 1718 N N . SER A 1 204 ? -18.911 17.121 39.482 1.00 63.94 204 SER A N 1
ATOM 1719 C CA . SER A 1 204 ? -18.709 18.573 39.487 1.00 63.94 204 SER A CA 1
ATOM 1720 C C . SER A 1 204 ? -20.034 19.322 39.640 1.00 63.94 204 SER A C 1
ATOM 1722 O O . SER A 1 204 ? -20.139 20.202 40.490 1.00 63.94 204 SER A O 1
ATOM 1724 N N . ILE A 1 205 ? -21.067 18.915 38.894 1.00 62.88 205 ILE A N 1
ATOM 1725 C CA . ILE A 1 205 ? -22.419 19.484 38.990 1.00 62.88 205 ILE A CA 1
ATOM 1726 C C . ILE A 1 205 ? -23.019 19.236 40.381 1.00 62.88 205 ILE A C 1
ATOM 1728 O O . ILE A 1 205 ? -23.587 20.149 40.976 1.00 62.88 205 ILE A O 1
ATOM 1732 N N . ILE A 1 206 ? -22.877 18.023 40.930 1.00 61.53 206 ILE A N 1
ATOM 1733 C CA . ILE A 1 206 ? -23.353 17.708 42.288 1.00 61.53 206 ILE A CA 1
ATOM 1734 C C . ILE A 1 206 ? -22.664 18.600 43.327 1.00 61.53 206 ILE A C 1
ATOM 1736 O O . ILE A 1 206 ? -23.346 19.160 44.181 1.00 61.53 206 ILE A O 1
ATOM 1740 N N . ASN A 1 207 ? -21.344 18.781 43.234 1.00 67.19 207 ASN A N 1
ATOM 1741 C CA . ASN A 1 207 ? -20.607 19.638 44.162 1.00 67.19 207 ASN A CA 1
ATOM 1742 C C . ASN A 1 207 ? -21.046 21.109 44.054 1.00 67.19 207 ASN A C 1
ATOM 1744 O O . ASN A 1 207 ? -21.271 21.739 45.081 1.00 67.19 207 ASN A O 1
ATOM 1748 N N . GLU A 1 208 ? -21.240 21.642 42.840 1.00 69.69 208 GLU A N 1
ATOM 1749 C CA . GLU A 1 208 ? -21.718 23.022 42.650 1.00 69.69 208 GLU A CA 1
ATOM 1750 C C . GLU A 1 208 ? -23.117 23.227 43.260 1.00 69.69 208 GLU A C 1
ATOM 1752 O O . GLU A 1 208 ? -23.390 24.247 43.898 1.00 69.69 208 GLU A O 1
ATOM 1757 N N . VAL A 1 209 ? -24.006 22.240 43.109 1.00 57.28 209 VAL A N 1
ATOM 1758 C CA . VAL A 1 209 ? -25.341 22.263 43.722 1.00 57.28 209 VAL A CA 1
ATOM 1759 C C . VAL A 1 209 ? -25.249 22.196 45.249 1.00 57.28 209 VAL A C 1
ATOM 1761 O O . VAL A 1 209 ? -25.956 22.934 45.935 1.00 57.28 209 VAL A O 1
ATOM 1764 N N . GLU A 1 210 ? -24.383 21.345 45.800 1.00 58.62 210 GLU A N 1
ATOM 1765 C CA . GLU A 1 210 ? -24.171 21.248 47.247 1.00 58.62 210 GLU A CA 1
ATOM 1766 C C . GLU A 1 210 ? -23.583 22.532 47.845 1.00 58.62 210 GLU A C 1
ATOM 1768 O O . GLU A 1 210 ? -24.000 22.932 48.935 1.00 58.62 210 GLU A O 1
ATOM 1773 N N . ASP A 1 211 ? -22.666 23.197 47.145 1.00 73.06 211 ASP A N 1
ATOM 1774 C CA . ASP A 1 211 ? -22.065 24.458 47.583 1.00 73.06 211 ASP A CA 1
ATOM 1775 C C . ASP A 1 211 ? -23.094 25.596 47.573 1.00 73.06 211 ASP A C 1
ATOM 1777 O O . ASP A 1 211 ? -23.260 26.276 48.588 1.00 73.06 211 ASP A O 1
ATOM 1781 N N . LYS A 1 212 ? -23.904 25.721 46.512 1.00 66.69 212 LYS A N 1
ATOM 1782 C CA . LYS A 1 212 ? -25.008 26.700 46.475 1.00 66.69 212 LYS A CA 1
ATOM 1783 C C . LYS A 1 212 ? -26.062 26.441 47.548 1.00 66.69 212 LYS A C 1
ATOM 1785 O O . LYS A 1 212 ? -26.583 27.375 48.151 1.00 66.69 212 LYS A O 1
ATOM 1790 N N . LEU A 1 213 ? -26.370 25.178 47.845 1.00 60.41 213 LEU A N 1
ATOM 1791 C CA . LEU A 1 213 ? -27.275 24.837 48.947 1.00 60.41 213 LEU A CA 1
ATOM 1792 C C . LEU A 1 213 ? -26.693 25.216 50.318 1.00 60.41 213 LEU A C 1
ATOM 1794 O O . LEU A 1 213 ? -27.454 25.578 51.218 1.00 60.41 213 LEU A O 1
ATOM 1798 N N . ARG A 1 214 ? -25.367 25.153 50.498 1.00 76.44 214 ARG A N 1
ATOM 1799 C CA . ARG A 1 214 ? -24.692 25.619 51.722 1.00 76.44 214 ARG A CA 1
ATOM 1800 C C . ARG A 1 214 ? -24.708 27.139 51.835 1.00 76.44 214 ARG A C 1
ATOM 1802 O O . ARG A 1 214 ? -24.965 27.625 52.933 1.00 76.44 214 ARG A O 1
ATOM 1809 N N . GLU A 1 215 ? -24.488 27.856 50.735 1.00 75.50 215 GLU A N 1
ATOM 1810 C CA . GLU A 1 215 ? -24.585 29.321 50.675 1.00 75.50 215 GLU A CA 1
ATOM 1811 C C . GLU A 1 215 ? -25.995 29.786 51.041 1.00 75.50 215 GLU A C 1
ATOM 1813 O O . GLU A 1 215 ? -26.157 30.529 52.004 1.00 75.50 215 GLU A O 1
ATOM 1818 N N . ILE A 1 216 ? -27.028 29.231 50.398 1.00 70.50 216 ILE A N 1
ATOM 1819 C CA . ILE A 1 216 ? -28.433 29.543 50.710 1.00 70.50 216 ILE A CA 1
ATOM 1820 C C . ILE A 1 216 ? -28.751 29.218 52.174 1.00 70.50 216 ILE A C 1
ATOM 1822 O O . ILE A 1 216 ? -29.426 29.979 52.864 1.00 70.50 216 ILE A O 1
ATOM 1826 N N . LYS A 1 217 ? -28.252 28.091 52.695 1.00 70.56 217 LYS A N 1
ATOM 1827 C CA . LYS A 1 217 ? -28.458 27.722 54.100 1.00 70.56 217 LYS A CA 1
ATOM 1828 C C . LYS A 1 217 ? -27.786 28.710 55.058 1.00 70.56 217 LYS A C 1
ATOM 1830 O O . LYS A 1 217 ? -28.355 28.988 56.110 1.00 70.56 217 LYS A O 1
ATOM 1835 N N . GLN A 1 218 ? -26.609 29.231 54.713 1.00 68.44 218 GLN A N 1
ATOM 1836 C CA . GLN A 1 218 ? -25.916 30.257 55.493 1.00 68.44 218 GLN A CA 1
ATOM 1837 C C . GLN A 1 218 ? -26.606 31.618 55.386 1.00 68.44 218 GLN A C 1
ATOM 1839 O O . GLN A 1 218 ? -26.746 32.288 56.402 1.00 68.44 218 GLN A O 1
ATOM 1844 N N . GLU A 1 219 ? -27.104 32.003 54.212 1.00 67.44 219 GLU A N 1
ATOM 1845 C CA . GLU A 1 219 ? -27.885 33.229 54.015 1.00 67.44 219 GLU A CA 1
ATOM 1846 C C . GLU A 1 219 ? -29.180 33.202 54.838 1.00 67.44 219 GLU A C 1
ATOM 1848 O O . GLU A 1 219 ? -29.421 34.111 55.627 1.00 67.44 219 GLU A O 1
ATOM 1853 N N . VAL A 1 220 ? -29.938 32.102 54.791 1.00 66.19 220 VAL A N 1
ATOM 1854 C CA . VAL A 1 220 ? -31.165 31.908 55.593 1.00 66.19 220 VAL A CA 1
ATOM 1855 C C . VAL A 1 220 ? -30.878 31.885 57.104 1.00 66.19 220 VAL A C 1
ATOM 1857 O O . VAL A 1 220 ? -31.713 32.280 57.925 1.00 66.19 220 VAL A O 1
ATOM 1860 N N . GLN A 1 221 ? -29.692 31.418 57.502 1.00 59.44 221 GLN A N 1
ATOM 1861 C CA . GLN A 1 221 ? -29.266 31.393 58.901 1.00 59.44 221 GLN A CA 1
ATOM 1862 C C . GLN A 1 221 ? -28.762 32.769 59.378 1.00 59.44 221 GLN A C 1
ATOM 1864 O O . GLN A 1 221 ? -28.978 33.120 60.538 1.00 59.44 221 GLN A O 1
ATOM 1869 N N . ASN A 1 222 ? -28.177 33.568 58.481 1.00 55.09 222 ASN A N 1
ATOM 1870 C CA . ASN A 1 222 ? -27.687 34.923 58.742 1.00 55.09 222 ASN A CA 1
ATOM 1871 C C . ASN A 1 222 ? -28.799 35.987 58.679 1.00 55.09 222 ASN A C 1
ATOM 1873 O O . ASN A 1 222 ? -28.726 36.981 59.398 1.00 55.09 222 ASN A O 1
ATOM 1877 N N . GLU A 1 223 ? -29.868 35.777 57.905 1.00 52.38 223 GLU A N 1
ATOM 1878 C CA . GLU A 1 223 ? -31.042 36.669 57.885 1.00 52.38 223 GLU A CA 1
ATOM 1879 C C . GLU A 1 223 ? -31.845 36.647 59.196 1.00 52.38 223 GLU A C 1
ATOM 1881 O O . GLU A 1 223 ? -32.575 37.591 59.495 1.00 52.38 223 GLU A O 1
ATOM 1886 N N . ASN A 1 224 ? -31.675 35.615 60.029 1.00 48.81 224 ASN A N 1
ATOM 1887 C CA . ASN A 1 224 ? -32.345 35.515 61.327 1.00 48.81 224 ASN A CA 1
ATOM 1888 C C . ASN A 1 224 ? -31.566 36.136 62.495 1.00 48.81 224 ASN A C 1
ATOM 1890 O O . ASN A 1 224 ? -32.074 36.148 63.618 1.00 48.81 224 ASN A O 1
ATOM 1894 N N . GLN A 1 225 ? -30.358 36.665 62.272 1.00 42.88 225 GLN A N 1
ATOM 1895 C CA . GLN A 1 225 ? -29.603 37.355 63.317 1.00 42.88 225 GLN A CA 1
ATOM 1896 C C . GLN A 1 225 ? -28.804 38.526 62.757 1.00 42.88 225 GLN A C 1
ATOM 1898 O O . GLN A 1 225 ? -27.724 38.361 62.204 1.00 42.88 225 GLN A O 1
ATOM 1903 N N . ASN A 1 226 ? -29.288 39.738 63.012 1.00 40.28 226 ASN A N 1
ATOM 1904 C CA . ASN A 1 226 ? -28.413 40.880 63.250 1.00 40.28 226 ASN A CA 1
ATOM 1905 C C . ASN A 1 226 ? -29.130 41.880 64.179 1.00 40.28 226 ASN A C 1
ATOM 1907 O O . ASN A 1 226 ? -30.358 41.964 64.117 1.00 40.28 226 ASN A O 1
ATOM 1911 N N . PRO A 1 227 ? -28.406 42.635 65.038 1.00 53.47 227 PRO A N 1
ATOM 1912 C CA . PRO A 1 227 ? -27.239 43.376 64.563 1.00 53.47 227 PRO A CA 1
ATOM 1913 C C . PRO A 1 227 ? -26.025 43.512 65.508 1.00 53.47 227 PRO A C 1
ATOM 1915 O O . PRO A 1 227 ? -26.131 43.494 66.733 1.00 53.47 227 PRO A O 1
ATOM 1918 N N . THR A 1 228 ? -24.919 43.918 64.870 1.00 33.94 228 THR A N 1
ATOM 1919 C CA . THR A 1 228 ? -23.839 44.816 65.351 1.00 33.94 228 THR A CA 1
ATOM 1920 C C . THR A 1 228 ? -22.552 44.162 65.878 1.00 33.94 228 THR A C 1
ATOM 1922 O O . THR A 1 228 ? -22.518 43.671 67.002 1.00 33.94 228 THR A O 1
ATOM 1925 N N . SER A 1 229 ? -21.433 44.323 65.151 1.00 32.62 229 SER A N 1
ATOM 1926 C CA . SER A 1 229 ? -20.292 45.202 65.526 1.00 32.62 229 SER A CA 1
ATOM 1927 C C . SER A 1 229 ? -18.980 44.847 64.803 1.00 32.62 229 SER A C 1
ATOM 1929 O O . SER A 1 229 ? -18.623 43.689 64.633 1.00 32.62 229 SER A O 1
ATOM 1931 N N . LEU A 1 230 ? -18.250 45.903 64.432 1.00 36.56 230 LEU A N 1
ATOM 1932 C CA . LEU A 1 230 ? -16.877 45.956 63.911 1.00 36.56 230 LEU A CA 1
ATOM 1933 C C . LEU A 1 230 ? -15.847 45.212 64.793 1.00 36.56 230 LEU A C 1
ATOM 1935 O O . LEU A 1 230 ? -15.809 45.460 65.996 1.00 36.56 230 LEU A O 1
ATOM 1939 N N . SER A 1 231 ? -14.918 44.444 64.204 1.00 33.81 231 SER A N 1
ATOM 1940 C CA . SER A 1 231 ? -13.483 44.411 64.593 1.00 33.81 231 SER A CA 1
ATOM 1941 C C . SER A 1 231 ? -12.619 43.528 63.670 1.00 33.81 231 SER A C 1
ATOM 1943 O O . SER A 1 231 ? -12.728 42.313 63.635 1.00 33.81 231 SER A O 1
ATOM 1945 N N . GLN A 1 232 ? -11.768 44.208 62.898 1.00 31.42 232 GLN A N 1
ATOM 1946 C CA . GLN A 1 232 ? -10.315 44.027 62.756 1.00 31.42 232 GLN A CA 1
ATOM 1947 C C . GLN A 1 232 ? -9.630 42.647 62.924 1.00 31.42 232 GLN A C 1
ATOM 1949 O O . GLN A 1 232 ? -9.558 42.115 64.024 1.00 31.42 232 GLN A O 1
ATOM 1954 N N . GLN A 1 233 ? -8.911 42.282 61.848 1.00 31.98 233 GLN A N 1
ATOM 1955 C CA . GLN A 1 233 ? -7.469 41.948 61.735 1.00 31.98 233 GLN A CA 1
ATOM 1956 C C . GLN A 1 233 ? -7.140 40.605 61.053 1.00 31.98 233 GLN A C 1
ATOM 1958 O O . GLN A 1 233 ? -7.538 39.546 61.515 1.00 31.98 233 GLN A O 1
ATOM 1963 N N . SER A 1 234 ? -6.390 40.745 59.944 1.00 25.84 234 SER A N 1
ATOM 1964 C CA . SER A 1 234 ? -5.099 40.105 59.599 1.00 25.84 234 SER A CA 1
ATOM 1965 C C . SER A 1 234 ? -4.949 38.595 59.874 1.00 25.84 234 SER A C 1
ATOM 1967 O O . SER A 1 234 ? -5.210 38.130 60.967 1.00 25.84 234 SER A O 1
ATOM 1969 N N . SER A 1 235 ? -4.396 37.740 59.012 1.00 27.42 235 SER A N 1
ATOM 1970 C CA . SER A 1 235 ? -3.341 37.935 58.013 1.00 27.42 235 SER A CA 1
ATOM 1971 C C . SER A 1 235 ? -3.137 36.622 57.234 1.00 27.42 235 SER A C 1
ATOM 1973 O O . SER A 1 235 ? -3.291 35.544 57.794 1.00 27.42 235 SER A O 1
ATOM 1975 N N . THR A 1 236 ? -2.711 36.759 55.975 1.00 27.33 236 THR A N 1
ATOM 1976 C CA . THR A 1 236 ? -1.785 35.880 55.231 1.00 27.33 236 THR A CA 1
ATOM 1977 C C . THR A 1 236 ? -2.0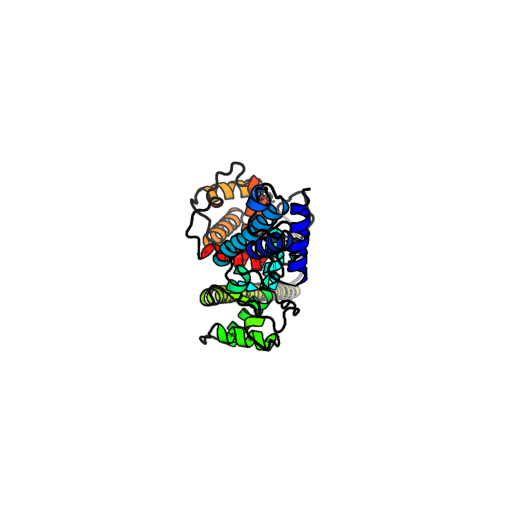10 34.359 55.245 1.00 27.33 236 THR A C 1
ATOM 1979 O O . THR A 1 236 ? -1.606 33.667 56.176 1.00 27.33 236 THR A O 1
ATOM 1982 N N . SER A 1 237 ? -2.399 33.810 54.093 1.00 25.48 237 SER A N 1
ATOM 1983 C CA . SER A 1 237 ? -1.741 32.601 53.590 1.00 25.48 237 SER A CA 1
ATOM 1984 C C . SER A 1 237 ? -1.268 32.856 52.166 1.00 25.48 237 SER A C 1
ATOM 1986 O O . SER A 1 237 ? -2.054 33.138 51.264 1.00 25.48 237 SER A O 1
ATOM 1988 N N . SER A 1 238 ? 0.047 32.811 52.025 1.00 27.22 238 SER A N 1
ATOM 1989 C CA . SER A 1 238 ? 0.822 32.785 50.796 1.00 27.22 238 SER A CA 1
ATOM 1990 C C . SER A 1 238 ? 0.160 31.956 49.695 1.00 27.22 238 SER A C 1
ATOM 1992 O O . SER A 1 238 ? 0.060 30.735 49.811 1.00 27.22 238 SER A O 1
ATOM 1994 N N . TYR A 1 239 ? -0.196 32.598 48.584 1.00 31.39 239 TYR A N 1
ATOM 1995 C CA . TYR A 1 239 ? -0.137 31.905 47.307 1.00 31.39 239 TYR A CA 1
ATOM 1996 C C . TYR A 1 239 ? 1.345 31.644 47.056 1.00 31.39 239 TYR A C 1
ATOM 1998 O O . TYR A 1 239 ? 2.085 32.550 46.674 1.00 31.39 239 TYR A O 1
ATOM 2006 N N . GLU A 1 240 ? 1.802 30.431 47.363 1.00 30.42 240 GLU A N 1
ATOM 2007 C CA . GLU A 1 240 ? 3.036 29.929 46.777 1.00 30.42 240 GLU A CA 1
ATOM 2008 C C . GLU A 1 240 ? 2.844 29.977 45.262 1.00 30.42 240 GLU A C 1
ATOM 2010 O O . GLU A 1 240 ? 2.188 29.131 44.654 1.00 30.42 240 GLU A O 1
ATOM 2015 N N . THR A 1 241 ? 3.396 31.017 44.649 1.00 35.53 241 THR A N 1
ATOM 2016 C CA . THR A 1 241 ? 3.749 31.037 43.239 1.00 35.53 241 THR A CA 1
ATOM 2017 C C . THR A 1 241 ? 4.693 29.863 43.001 1.00 35.53 241 THR A C 1
ATOM 2019 O O . THR A 1 241 ? 5.906 29.983 43.181 1.00 35.53 241 THR A O 1
ATOM 2022 N N . ARG A 1 242 ? 4.135 28.696 42.658 1.00 42.00 242 ARG A N 1
ATOM 2023 C CA . ARG A 1 242 ? 4.908 27.563 42.154 1.00 42.00 242 ARG A CA 1
ATOM 2024 C C . ARG A 1 242 ? 5.594 28.018 40.874 1.00 42.00 242 ARG A C 1
ATOM 2026 O O . ARG A 1 242 ? 4.932 28.442 39.930 1.00 42.00 242 ARG A O 1
ATOM 2033 N N . SER A 1 243 ? 6.920 27.960 40.871 1.00 44.12 243 SER A N 1
ATOM 2034 C CA . SER A 1 243 ? 7.731 28.176 39.677 1.00 44.12 243 SER A CA 1
ATOM 2035 C C . SER A 1 243 ? 7.214 27.301 38.526 1.00 44.12 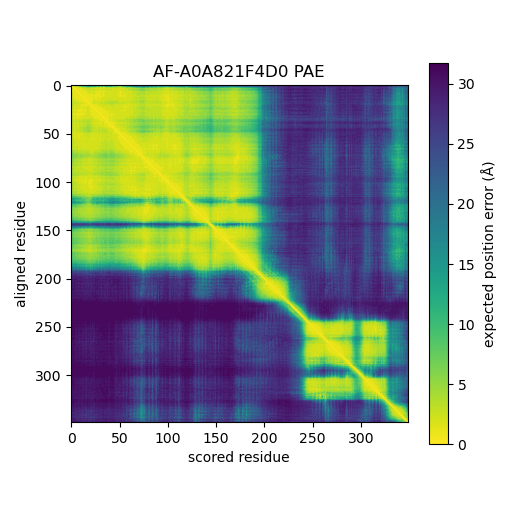243 SER A C 1
ATOM 2037 O O . SER A 1 243 ? 6.929 26.122 38.769 1.00 44.12 243 SER A O 1
ATOM 2039 N N . PRO A 1 244 ? 7.109 27.823 37.292 1.00 61.62 244 PRO A N 1
ATOM 2040 C CA . PRO A 1 244 ? 6.801 26.995 36.134 1.00 61.62 244 PRO A CA 1
ATOM 2041 C C . PRO A 1 244 ? 7.865 25.903 36.013 1.00 61.62 244 PRO A C 1
ATOM 2043 O O . PRO A 1 244 ? 9.060 26.178 36.129 1.00 61.62 244 PRO A O 1
ATOM 2046 N N . VAL A 1 245 ? 7.430 24.655 35.836 1.00 66.06 245 VAL A N 1
ATOM 2047 C CA . VAL A 1 245 ? 8.352 23.540 35.617 1.00 66.06 245 VAL A CA 1
ATOM 2048 C C . VAL A 1 245 ? 9.103 23.801 34.314 1.00 66.06 245 VAL A C 1
ATOM 2050 O O . VAL A 1 245 ? 8.477 23.996 33.274 1.00 66.06 245 VAL A O 1
ATOM 2053 N N . SER A 1 246 ? 10.435 23.837 34.362 1.00 76.88 246 SER A N 1
ATOM 2054 C CA . SER A 1 246 ? 11.241 24.083 33.167 1.00 76.88 246 SER A CA 1
ATOM 2055 C C . SER A 1 246 ? 11.211 22.868 32.240 1.00 76.88 246 SER A C 1
ATOM 2057 O O . SER A 1 246 ? 11.348 21.729 32.693 1.00 76.88 246 SER A O 1
ATOM 2059 N N . LEU A 1 247 ? 11.115 23.109 30.927 1.00 74.50 247 LEU A N 1
ATOM 2060 C CA . LEU A 1 247 ? 11.254 22.073 29.896 1.00 74.50 247 LEU A CA 1
ATOM 2061 C C . LEU A 1 247 ? 12.540 21.252 30.094 1.00 74.50 247 LEU A C 1
ATOM 2063 O O . LEU A 1 247 ? 12.534 20.034 29.939 1.00 74.50 247 LEU A O 1
ATOM 2067 N N . GLN A 1 248 ? 13.627 21.919 30.492 1.00 74.38 248 GLN A N 1
ATOM 2068 C CA . GLN A 1 248 ? 14.924 21.282 30.712 1.00 74.38 248 GLN A CA 1
ATOM 2069 C C . GLN A 1 248 ? 14.887 20.253 31.849 1.00 74.38 248 GLN A C 1
ATOM 2071 O O . GLN A 1 248 ? 15.523 19.204 31.747 1.00 74.38 248 GLN A O 1
ATOM 2076 N N . ASP A 1 249 ? 14.123 20.528 32.907 1.00 80.50 249 ASP A N 1
ATOM 2077 C CA . ASP A 1 249 ? 14.024 19.637 34.065 1.00 80.50 249 ASP A CA 1
ATOM 2078 C C . ASP A 1 249 ? 13.294 18.348 33.687 1.00 80.50 249 ASP A C 1
ATOM 2080 O O . ASP A 1 249 ? 13.733 17.256 34.043 1.00 80.50 249 ASP A O 1
ATOM 2084 N N . ILE A 1 250 ? 12.225 18.467 32.896 1.00 79.88 250 ILE A N 1
ATOM 2085 C CA . ILE A 1 250 ? 11.435 17.322 32.432 1.00 79.88 250 ILE A CA 1
ATOM 2086 C C . ILE A 1 250 ? 12.220 16.488 31.423 1.00 79.88 250 ILE A C 1
ATOM 2088 O O . ILE A 1 250 ? 12.203 15.262 31.515 1.00 79.88 250 ILE A O 1
ATOM 2092 N N . CYS A 1 251 ? 12.944 17.121 30.494 1.00 74.75 251 CYS A N 1
ATOM 2093 C CA . CYS A 1 251 ? 13.811 16.407 29.556 1.00 74.75 251 CYS A CA 1
ATOM 2094 C C . CYS A 1 251 ? 14.920 15.633 30.281 1.00 74.75 251 CYS A C 1
ATOM 2096 O O . CYS A 1 251 ? 15.159 14.468 29.969 1.00 74.75 251 CYS A O 1
ATOM 2098 N N . SER A 1 252 ? 15.548 16.249 31.288 1.00 75.38 252 SER A N 1
ATOM 2099 C CA . SER A 1 252 ? 16.576 15.609 32.117 1.00 75.38 252 SER A CA 1
ATOM 2100 C C . SER A 1 252 ? 16.011 14.449 32.942 1.00 75.38 252 SER A C 1
ATOM 2102 O O . SER A 1 252 ? 16.587 13.360 32.987 1.00 75.38 252 SER A O 1
ATOM 2104 N N . ASP A 1 253 ? 14.850 14.635 33.569 1.00 78.62 253 ASP A N 1
ATOM 2105 C CA . ASP A 1 253 ? 14.170 13.576 34.313 1.00 78.62 253 ASP A CA 1
ATOM 2106 C C . ASP A 1 253 ? 13.773 12.407 33.417 1.00 78.62 253 ASP A C 1
ATOM 2108 O O . ASP A 1 253 ? 13.964 11.249 33.793 1.00 78.62 253 ASP A O 1
ATOM 2112 N N . LEU A 1 254 ? 13.260 12.702 32.222 1.00 77.50 254 LEU A N 1
ATOM 2113 C CA . LEU A 1 254 ? 12.954 11.691 31.226 1.00 77.50 254 LEU A CA 1
ATOM 2114 C C . LEU A 1 254 ? 14.213 10.942 30.823 1.00 77.50 254 LEU A C 1
ATOM 2116 O O . LEU A 1 254 ? 14.220 9.729 30.959 1.00 77.50 254 LEU A O 1
ATOM 2120 N N . PHE A 1 255 ? 15.298 11.611 30.440 1.00 70.12 255 PHE A N 1
ATOM 2121 C CA . PHE A 1 255 ? 16.553 10.931 30.116 1.00 70.12 255 PHE A CA 1
ATOM 2122 C C . PHE A 1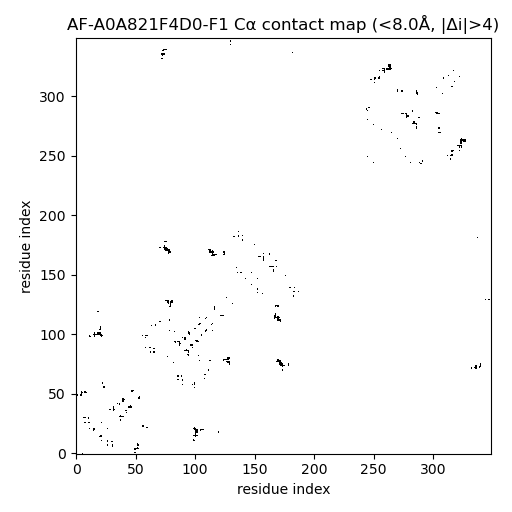 255 ? 17.005 9.979 31.236 1.00 70.12 255 PHE A C 1
ATOM 2124 O O . PHE A 1 255 ? 17.242 8.797 30.997 1.00 70.12 255 PHE A O 1
ATOM 2131 N N . ASN A 1 256 ? 17.008 10.451 32.487 1.00 72.25 256 ASN A N 1
ATOM 2132 C CA . ASN A 1 256 ? 17.404 9.658 33.655 1.00 72.25 256 ASN A CA 1
ATOM 2133 C C . ASN A 1 256 ? 16.506 8.442 33.930 1.00 72.25 256 ASN A C 1
ATOM 2135 O O . ASN A 1 256 ? 16.942 7.473 34.563 1.00 72.25 256 ASN A O 1
ATOM 2139 N N . ILE A 1 257 ? 15.242 8.506 33.517 1.00 77.19 257 ILE A N 1
ATOM 2140 C CA . ILE A 1 257 ? 14.296 7.394 33.586 1.00 77.19 257 ILE A CA 1
ATOM 2141 C C . ILE A 1 257 ? 14.527 6.451 32.404 1.00 77.19 257 ILE A C 1
ATOM 2143 O O . ILE A 1 257 ? 14.676 5.250 32.612 1.00 77.19 257 ILE A O 1
ATOM 2147 N N . LEU A 1 258 ? 14.575 6.995 31.188 1.00 65.50 258 LEU A N 1
ATOM 2148 C CA . LEU A 1 258 ? 14.634 6.271 29.921 1.00 65.50 258 LEU A CA 1
ATOM 2149 C C . LEU A 1 258 ? 15.949 5.503 29.748 1.00 65.50 258 LEU A C 1
ATOM 2151 O O . LEU A 1 258 ? 15.921 4.385 29.247 1.00 65.50 258 LEU A O 1
ATOM 2155 N N . VAL A 1 259 ? 17.071 6.034 30.243 1.00 71.25 259 VAL A N 1
ATOM 2156 C CA . VAL A 1 259 ? 18.395 5.382 30.181 1.00 71.25 259 VAL A CA 1
ATOM 2157 C C . VAL A 1 259 ? 18.452 4.069 30.970 1.00 71.25 259 VAL A C 1
ATOM 2159 O O . VAL A 1 259 ? 19.326 3.242 30.753 1.00 71.25 259 VAL A O 1
ATOM 2162 N N . ARG A 1 260 ? 17.508 3.850 31.895 1.00 73.88 260 ARG A N 1
ATOM 2163 C CA . ARG A 1 260 ? 17.415 2.616 32.696 1.00 73.88 260 ARG A CA 1
ATOM 2164 C C . ARG A 1 260 ? 16.709 1.483 31.961 1.00 73.88 260 ARG A C 1
ATOM 2166 O O . ARG A 1 260 ? 16.550 0.403 32.528 1.00 73.88 260 ARG A O 1
ATOM 2173 N N . PHE A 1 261 ? 16.209 1.749 30.760 1.00 60.94 261 PHE A N 1
ATOM 2174 C CA . PHE A 1 261 ? 15.530 0.768 29.940 1.00 60.94 261 PHE A CA 1
ATOM 2175 C C . PHE A 1 261 ? 16.444 0.357 28.793 1.00 60.94 261 PHE A C 1
ATOM 2177 O O . PHE A 1 261 ? 16.767 1.163 27.929 1.00 60.94 261 PHE A O 1
ATOM 2184 N N . ASP A 1 262 ? 16.780 -0.930 28.763 1.00 49.81 262 ASP A N 1
ATOM 2185 C CA . ASP A 1 262 ? 17.574 -1.555 27.696 1.00 49.81 262 ASP A CA 1
ATOM 2186 C C . ASP A 1 262 ? 16.708 -1.967 26.483 1.00 49.81 262 ASP A C 1
ATOM 2188 O O . ASP A 1 262 ? 17.113 -2.771 25.645 1.00 49.81 262 ASP A O 1
ATOM 2192 N N . SER A 1 263 ? 15.445 -1.522 26.437 1.00 50.06 263 SER A N 1
ATOM 2193 C CA . SER A 1 263 ? 14.475 -1.880 25.395 1.00 50.06 263 SER A CA 1
ATOM 2194 C C . SER A 1 263 ? 13.332 -0.869 25.316 1.00 50.06 263 SER A C 1
ATOM 2196 O O . SER A 1 263 ? 13.023 -0.194 26.298 1.00 50.06 263 SER A O 1
ATOM 2198 N N . VAL A 1 264 ? 12.661 -0.808 24.160 1.00 50.16 264 VAL A N 1
ATOM 2199 C CA . VAL A 1 264 ? 11.506 0.073 23.921 1.00 50.16 264 VAL A CA 1
ATOM 2200 C C . VAL A 1 264 ? 10.445 -0.084 25.017 1.00 50.16 264 VAL A C 1
ATOM 2202 O O . VAL A 1 264 ? 9.977 -1.189 25.312 1.00 50.16 264 VAL A O 1
ATOM 2205 N N . LEU A 1 265 ? 10.025 1.046 25.585 1.00 48.47 265 LEU A N 1
ATOM 2206 C CA . LEU A 1 265 ? 9.027 1.102 26.647 1.00 48.47 265 LEU A CA 1
ATOM 2207 C C . LEU A 1 265 ? 7.656 0.588 26.202 1.00 48.47 265 LEU A C 1
ATOM 2209 O O . LEU A 1 265 ? 7.114 0.973 25.168 1.00 48.47 265 LEU A O 1
ATOM 2213 N N . THR A 1 266 ? 7.032 -0.224 27.050 1.00 47.44 266 THR A N 1
ATOM 2214 C CA . THR A 1 266 ? 5.624 -0.606 26.892 1.00 47.44 266 THR A CA 1
ATOM 2215 C C . THR A 1 266 ? 4.689 0.555 27.246 1.00 47.44 266 THR A C 1
ATOM 2217 O O . THR A 1 266 ? 5.022 1.392 28.080 1.00 47.44 266 THR A O 1
ATOM 2220 N N . ILE A 1 267 ? 3.460 0.559 26.711 1.00 45.84 267 ILE A N 1
ATOM 2221 C CA . ILE A 1 267 ? 2.415 1.553 27.053 1.00 45.84 267 ILE A CA 1
ATOM 2222 C C . ILE A 1 267 ? 2.190 1.651 28.569 1.00 45.84 267 ILE A C 1
ATOM 2224 O O . ILE A 1 267 ? 1.976 2.733 29.103 1.00 45.84 267 ILE A O 1
ATOM 2228 N N . LYS A 1 268 ? 2.267 0.521 29.284 1.00 48.25 268 LYS A N 1
ATOM 2229 C CA . LYS A 1 268 ? 2.141 0.503 30.745 1.00 48.25 268 LYS A CA 1
ATOM 2230 C C . LYS A 1 268 ? 3.297 1.252 31.412 1.00 48.25 268 LYS A C 1
ATOM 2232 O O . LYS A 1 268 ? 3.043 2.057 32.296 1.00 48.25 268 LYS A O 1
ATOM 2237 N N . GLN A 1 269 ? 4.531 1.014 30.971 1.00 52.16 269 GLN A N 1
ATOM 2238 C CA . GLN A 1 269 ? 5.699 1.726 31.491 1.00 52.16 269 GLN A CA 1
ATOM 2239 C C . GLN A 1 269 ? 5.647 3.211 31.122 1.00 52.16 269 GLN A C 1
ATOM 2241 O O . GLN A 1 269 ? 5.906 4.041 31.978 1.00 52.16 269 GLN A O 1
ATOM 2246 N N . LEU A 1 270 ? 5.221 3.566 29.906 1.00 53.03 270 LEU A N 1
ATOM 2247 C CA . LEU A 1 270 ? 4.987 4.961 29.514 1.00 53.03 270 LEU A CA 1
ATOM 2248 C C . LEU A 1 270 ? 3.942 5.631 30.414 1.00 53.03 270 LEU A C 1
ATOM 2250 O O . LEU A 1 270 ? 4.172 6.728 30.904 1.00 53.03 270 LEU A O 1
ATOM 2254 N N . TYR A 1 271 ? 2.834 4.952 30.712 1.00 56.50 271 TYR A N 1
ATOM 2255 C CA . TYR A 1 271 ? 1.812 5.463 31.626 1.00 56.50 271 TYR A CA 1
ATOM 2256 C C . TYR A 1 271 ? 2.317 5.579 33.075 1.00 56.50 271 TYR A C 1
ATOM 2258 O O . TYR A 1 271 ? 1.994 6.532 33.778 1.00 56.50 271 TYR A O 1
ATOM 2266 N N . GLU A 1 272 ? 3.142 4.639 33.537 1.00 66.75 272 GLU A N 1
ATOM 2267 C CA . GLU A 1 272 ? 3.790 4.702 34.853 1.00 66.75 272 GLU A CA 1
ATOM 2268 C C . GLU A 1 272 ? 4.787 5.863 34.942 1.00 66.75 272 GLU A C 1
ATOM 2270 O O . GLU A 1 272 ? 4.788 6.580 35.941 1.00 66.75 272 GLU A O 1
ATOM 2275 N N . ILE A 1 273 ? 5.572 6.095 33.887 1.00 70.50 273 ILE A N 1
ATOM 2276 C CA . ILE A 1 273 ? 6.484 7.238 33.764 1.00 70.50 273 ILE A CA 1
ATOM 2277 C C . ILE A 1 273 ? 5.685 8.542 33.750 1.00 70.50 273 ILE A C 1
ATOM 2279 O O . ILE A 1 273 ? 6.004 9.464 34.496 1.00 70.50 273 ILE A O 1
ATOM 2283 N N . GLN A 1 274 ? 4.599 8.599 32.979 1.00 73.19 274 GLN A N 1
ATOM 2284 C CA . GLN A 1 274 ? 3.704 9.749 32.929 1.00 73.19 274 GLN A CA 1
ATOM 2285 C C . GLN A 1 274 ? 3.134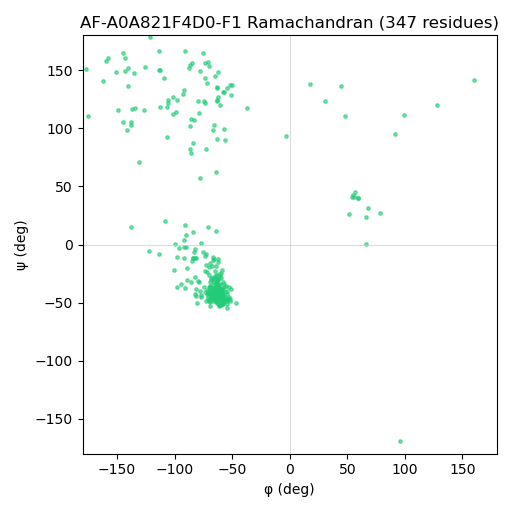 10.073 34.312 1.00 73.19 274 GLN A C 1
ATOM 2287 O O . GLN A 1 274 ? 3.229 11.211 34.767 1.00 73.19 274 GLN A O 1
ATOM 2292 N N . ASN A 1 275 ? 2.589 9.076 35.011 1.00 73.81 275 ASN A N 1
ATOM 2293 C CA . ASN A 1 275 ? 2.041 9.248 36.356 1.00 73.81 275 ASN A CA 1
ATOM 2294 C C . ASN A 1 275 ? 3.117 9.632 37.370 1.00 73.81 275 ASN A C 1
ATOM 2296 O O . ASN A 1 275 ? 2.861 10.435 38.266 1.00 73.81 275 ASN A O 1
ATOM 2300 N N . TYR A 1 276 ? 4.317 9.067 37.239 1.00 80.56 276 TYR A N 1
ATOM 2301 C CA . TYR A 1 276 ? 5.455 9.427 38.070 1.00 80.56 276 TYR A CA 1
ATOM 2302 C C . TYR A 1 276 ? 5.823 10.902 37.888 1.00 80.56 276 TYR A C 1
ATOM 2304 O O . TYR A 1 276 ? 5.949 11.606 38.885 1.00 80.56 276 TYR A O 1
ATOM 2312 N N . LEU A 1 277 ? 5.925 11.385 36.647 1.00 76.31 277 LEU A N 1
ATOM 2313 C CA . LEU A 1 277 ? 6.229 12.786 36.345 1.00 76.31 277 LEU A CA 1
ATOM 2314 C C . LEU A 1 277 ? 5.108 13.713 36.823 1.00 76.31 277 LEU A C 1
ATOM 2316 O O . LEU A 1 277 ? 5.380 14.674 37.537 1.00 76.31 277 LEU A O 1
ATOM 2320 N N . CYS A 1 278 ? 3.846 13.380 36.543 1.00 78.06 278 CYS A N 1
ATOM 2321 C CA . CYS A 1 278 ? 2.691 14.134 37.039 1.00 78.06 278 CYS A CA 1
ATOM 2322 C C . CYS A 1 278 ? 2.719 14.237 38.572 1.00 78.06 278 CYS A C 1
ATOM 2324 O O . CYS A 1 278 ? 2.604 15.322 39.136 1.00 78.06 278 CYS A O 1
ATOM 2326 N N . LYS A 1 279 ? 2.993 13.130 39.272 1.00 81.81 279 LYS A N 1
ATOM 2327 C CA . LYS A 1 279 ? 3.123 13.123 40.734 1.00 81.81 279 LYS A CA 1
ATOM 2328 C C . LYS A 1 279 ? 4.333 13.924 41.221 1.00 81.81 279 LYS A C 1
ATOM 2330 O O . LYS A 1 279 ? 4.202 14.672 42.187 1.00 81.81 279 LYS A O 1
ATOM 2335 N N . LYS A 1 280 ? 5.494 13.780 40.571 1.00 82.38 280 LYS A N 1
ATOM 2336 C CA . LYS A 1 280 ? 6.743 14.477 40.919 1.00 82.38 280 LYS A CA 1
ATOM 2337 C C . LYS A 1 280 ? 6.569 15.991 40.838 1.00 82.38 280 LYS A C 1
ATOM 2339 O O . LYS A 1 280 ? 6.972 16.700 41.754 1.00 82.38 280 LYS A O 1
ATOM 2344 N N . TYR A 1 281 ? 5.905 16.460 39.789 1.00 80.44 281 TYR A N 1
ATOM 2345 C CA . TYR A 1 281 ? 5.657 17.879 39.554 1.00 80.44 281 TYR A CA 1
ATOM 2346 C C . TYR A 1 281 ? 4.325 18.377 40.131 1.00 80.44 281 TYR A C 1
ATOM 2348 O O . TYR A 1 281 ? 3.998 19.552 40.003 1.00 80.44 281 TYR A O 1
ATOM 2356 N N . SER A 1 282 ? 3.582 17.514 40.837 1.00 81.06 282 SER A N 1
ATOM 2357 C CA . SER A 1 282 ? 2.277 17.831 41.435 1.00 81.06 282 SER A CA 1
ATOM 2358 C C . SER A 1 282 ? 1.258 18.384 40.429 1.00 81.06 282 SER A C 1
ATOM 2360 O O . SER A 1 282 ? 0.533 19.336 40.728 1.00 81.06 282 SER A O 1
ATOM 2362 N N . ILE A 1 283 ? 1.222 17.769 39.251 1.00 75.12 283 ILE A N 1
ATOM 2363 C CA . ILE A 1 283 ? 0.338 18.074 38.129 1.00 75.12 283 ILE A CA 1
ATOM 2364 C C . ILE A 1 283 ? -0.679 16.937 37.982 1.00 75.12 283 ILE A C 1
ATOM 2366 O O . ILE A 1 283 ? -0.343 15.776 38.231 1.00 75.12 283 ILE A O 1
ATOM 2370 N N . LYS A 1 284 ? -1.932 17.243 37.617 1.00 70.31 284 LYS A N 1
ATOM 2371 C CA . LYS A 1 284 ? -2.980 16.213 37.524 1.00 70.31 284 LYS A CA 1
ATOM 2372 C C . LYS A 1 284 ? -2.861 15.392 36.242 1.00 70.31 284 LYS A C 1
ATOM 2374 O O . LYS A 1 284 ? -3.026 14.177 36.292 1.00 70.31 284 LYS A O 1
ATOM 2379 N N . ASN A 1 285 ? -2.541 16.045 35.125 1.00 66.69 285 ASN A N 1
ATOM 2380 C CA . ASN A 1 285 ? -2.411 15.424 33.808 1.00 66.69 285 ASN A CA 1
ATOM 2381 C C . ASN A 1 285 ? -1.160 15.919 33.081 1.00 66.69 285 ASN A C 1
ATOM 2383 O O . ASN A 1 285 ? -0.786 17.077 33.209 1.00 66.69 285 ASN A O 1
ATOM 2387 N N . PHE A 1 286 ? -0.540 15.075 32.256 1.00 66.38 286 PHE A N 1
ATOM 2388 C CA . PHE A 1 286 ? 0.684 15.455 31.537 1.00 66.38 286 PHE A CA 1
ATOM 2389 C C . PHE A 1 286 ? 0.462 16.636 30.575 1.00 66.38 286 PHE A C 1
ATOM 2391 O O . PHE A 1 286 ? 1.335 17.474 30.401 1.00 66.38 286 PHE A O 1
ATOM 2398 N N . SER A 1 287 ? -0.745 16.780 30.032 1.00 65.12 287 SER A N 1
ATOM 2399 C CA . SER A 1 287 ? -1.126 17.917 29.189 1.00 65.12 287 SER A CA 1
ATOM 2400 C C . SER A 1 287 ? -1.167 19.269 29.915 1.00 65.12 287 SER A C 1
ATOM 2402 O O . SER A 1 287 ? -1.283 20.302 29.269 1.00 65.12 287 SER A O 1
ATOM 2404 N N . GLU A 1 288 ? -1.114 19.292 31.251 1.00 67.50 288 GLU A N 1
ATOM 2405 C CA . GLU A 1 288 ? -1.042 20.534 32.034 1.00 67.50 288 GLU A CA 1
ATOM 2406 C C . GLU A 1 288 ? 0.391 21.077 32.139 1.00 67.50 288 GLU A C 1
ATOM 2408 O O . GLU A 1 288 ? 0.585 22.189 32.640 1.00 67.50 288 GLU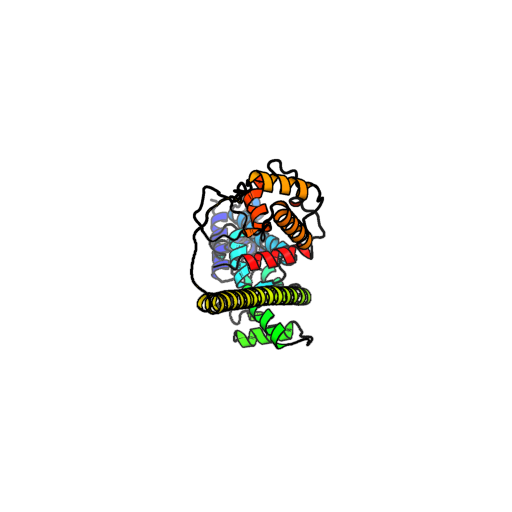 A O 1
ATOM 2413 N N . PHE A 1 289 ? 1.399 20.338 31.659 1.00 68.38 289 PHE A N 1
ATOM 2414 C CA . PHE A 1 289 ? 2.718 20.919 31.460 1.00 68.38 289 PHE A CA 1
ATOM 2415 C C . PHE A 1 289 ? 2.634 21.992 30.363 1.00 68.38 289 PHE A C 1
ATOM 2417 O O . PHE A 1 289 ? 2.564 21.692 29.173 1.00 68.38 289 PHE A O 1
ATOM 2424 N N . ARG A 1 290 ? 2.627 23.264 30.772 1.00 61.62 290 ARG A N 1
ATOM 2425 C CA . ARG A 1 290 ? 2.706 24.403 29.854 1.00 61.62 290 ARG A CA 1
ATOM 2426 C C . ARG A 1 290 ? 4.165 24.657 29.505 1.00 61.62 290 ARG A C 1
ATOM 2428 O O . ARG A 1 290 ? 4.925 25.152 30.336 1.00 61.62 290 ARG A O 1
ATOM 2435 N N . PHE A 1 291 ? 4.545 24.316 28.283 1.00 62.25 291 PHE A N 1
ATOM 2436 C CA . PHE A 1 291 ? 5.865 24.607 27.744 1.00 62.25 291 PHE A CA 1
ATOM 2437 C C . PHE A 1 291 ? 5.755 25.825 26.832 1.00 62.25 291 PHE A C 1
ATOM 2439 O O . PHE A 1 291 ? 5.117 25.750 25.787 1.00 62.25 291 PHE A O 1
ATOM 2446 N N . ASN A 1 292 ? 6.357 26.948 27.230 1.00 48.94 292 ASN A N 1
ATOM 2447 C CA . ASN A 1 292 ? 6.540 28.084 26.328 1.00 48.94 292 ASN A CA 1
ATOM 2448 C C . ASN A 1 292 ? 7.640 27.716 25.322 1.00 48.94 292 ASN A C 1
ATOM 2450 O O . ASN A 1 292 ? 8.809 28.044 25.529 1.00 48.94 292 ASN A O 1
ATOM 2454 N N . ASP A 1 293 ? 7.283 26.990 24.268 1.00 47.47 293 ASP A N 1
ATOM 2455 C CA . ASP A 1 293 ? 8.076 27.006 23.046 1.00 47.47 293 ASP A CA 1
ATOM 2456 C C . ASP A 1 293 ? 7.690 28.294 22.302 1.00 47.47 293 ASP A C 1
ATOM 2458 O O . ASP A 1 293 ? 6.515 28.543 22.063 1.00 47.47 293 ASP A O 1
ATOM 2462 N N . ASN A 1 294 ? 8.666 29.149 21.992 1.00 44.66 294 ASN A N 1
ATOM 2463 C CA . ASN A 1 294 ? 8.454 30.455 21.349 1.00 44.66 294 ASN A CA 1
ATOM 2464 C C . ASN A 1 294 ? 8.029 30.371 19.869 1.00 44.66 294 ASN A C 1
ATOM 2466 O O . ASN A 1 294 ? 8.105 31.378 19.173 1.00 44.66 294 ASN A O 1
ATOM 2470 N N . ASP A 1 295 ? 7.598 29.209 19.389 1.00 44.53 295 ASP A N 1
ATOM 2471 C CA . ASP A 1 295 ? 7.218 28.992 18.001 1.00 44.53 295 ASP A CA 1
ATOM 2472 C C . ASP A 1 295 ? 5.919 28.166 17.980 1.00 44.53 295 ASP A C 1
ATOM 2474 O O . ASP A 1 295 ? 5.896 27.023 18.441 1.00 44.53 295 ASP A O 1
ATOM 2478 N N . ASP A 1 296 ? 4.870 28.797 17.448 1.00 41.34 296 ASP A N 1
ATOM 2479 C CA . ASP A 1 296 ? 3.502 28.324 17.186 1.00 41.34 296 ASP A CA 1
ATOM 2480 C C . ASP A 1 296 ? 2.455 28.535 18.304 1.00 41.34 296 ASP A C 1
ATOM 2482 O O . ASP A 1 296 ? 2.258 27.721 19.209 1.00 41.34 296 ASP A O 1
ATOM 2486 N N . ASP A 1 297 ? 1.722 29.650 18.158 1.00 37.75 297 ASP A N 1
ATOM 2487 C CA . ASP A 1 297 ? 0.467 30.020 18.831 1.00 37.75 297 ASP A CA 1
ATOM 2488 C C . ASP A 1 297 ? -0.692 29.058 18.469 1.00 37.75 297 ASP A C 1
ATOM 2490 O O . ASP A 1 297 ? -1.702 29.467 17.899 1.00 37.75 297 ASP A O 1
ATOM 2494 N N . ASP A 1 298 ? -0.573 27.771 18.801 1.00 40.56 298 ASP A N 1
ATOM 2495 C CA . ASP A 1 298 ? -1.702 26.832 18.762 1.00 40.56 298 ASP A CA 1
ATOM 2496 C C . ASP A 1 298 ? -2.162 26.511 20.190 1.00 40.56 298 ASP A C 1
ATOM 2498 O O . ASP A 1 298 ? -1.691 25.591 20.865 1.00 40.56 298 ASP A O 1
ATOM 2502 N N . GLU A 1 299 ? -3.133 27.299 20.649 1.00 40.69 299 GLU A N 1
ATOM 2503 C CA . GLU A 1 299 ? -3.697 27.348 22.006 1.00 40.69 299 GLU A CA 1
ATOM 2504 C C . GLU A 1 299 ? -4.429 26.055 22.453 1.00 40.69 299 GLU A C 1
ATOM 2506 O O . GLU A 1 299 ? -5.111 26.045 23.474 1.00 40.69 299 GLU A O 1
ATOM 2511 N N . ASN A 1 300 ? -4.295 24.941 21.720 1.00 40.25 300 ASN A N 1
ATOM 2512 C CA . ASN A 1 300 ? -5.050 23.701 21.949 1.00 40.25 300 ASN A CA 1
ATOM 2513 C C . ASN A 1 300 ? -4.255 22.389 21.832 1.00 40.25 300 ASN A C 1
ATOM 2515 O O . ASN A 1 300 ? -4.851 21.309 21.766 1.00 40.25 300 ASN A O 1
ATOM 2519 N N . ASN A 1 301 ? -2.921 22.423 21.838 1.00 42.19 301 ASN A N 1
ATOM 2520 C CA . ASN A 1 301 ? -2.148 21.193 21.674 1.00 42.19 301 ASN A CA 1
ATOM 2521 C C . ASN A 1 301 ? -1.960 20.438 23.007 1.00 42.19 301 ASN A C 1
ATOM 2523 O O . ASN A 1 301 ? -0.977 20.617 23.727 1.00 42.19 301 ASN A O 1
ATOM 2527 N N . TYR A 1 302 ? -2.926 19.580 23.350 1.00 46.06 302 TYR A N 1
ATOM 2528 C CA . TYR A 1 302 ? -2.805 18.599 24.434 1.00 46.06 302 TYR A CA 1
ATOM 2529 C C . TYR A 1 302 ? -1.684 17.603 24.104 1.00 46.06 302 TYR A C 1
ATOM 2531 O O . TYR A 1 302 ? -1.916 16.580 23.462 1.00 46.06 302 TYR A O 1
ATOM 2539 N N . LEU A 1 303 ? -0.459 17.899 24.539 1.00 57.09 303 LEU A N 1
ATOM 2540 C CA . LEU A 1 303 ? 0.687 17.026 24.311 1.00 57.09 303 LEU A CA 1
ATOM 2541 C C . LEU A 1 303 ? 0.651 15.857 25.310 1.00 57.09 303 LEU A C 1
ATOM 2543 O O . LEU A 1 303 ? 0.801 16.050 26.519 1.00 57.09 303 LEU A O 1
ATOM 2547 N N . ASP A 1 304 ? 0.442 14.633 24.824 1.00 63.88 304 ASP A N 1
ATOM 2548 C CA . ASP A 1 304 ? 0.672 13.432 25.629 1.00 63.88 304 ASP A CA 1
ATOM 2549 C C . ASP A 1 304 ? 2.180 13.141 25.766 1.00 63.88 304 ASP A C 1
ATOM 2551 O O . ASP A 1 304 ? 3.016 13.702 25.052 1.00 63.88 304 ASP A O 1
ATOM 2555 N N . LEU A 1 305 ? 2.559 12.273 26.714 1.00 64.56 305 LEU A N 1
ATOM 2556 C CA . LEU A 1 305 ? 3.973 11.982 26.989 1.00 64.56 305 LEU A CA 1
ATOM 2557 C C . LEU A 1 305 ? 4.712 11.446 25.749 1.00 64.56 305 LEU A C 1
ATOM 2559 O O . LEU A 1 305 ? 5.905 11.689 25.584 1.00 64.56 305 LEU A O 1
ATOM 2563 N N . ILE A 1 306 ? 4.018 10.720 24.875 1.00 59.62 306 ILE A N 1
ATOM 2564 C CA . ILE A 1 306 ? 4.611 10.125 23.674 1.00 59.62 306 ILE A CA 1
ATOM 2565 C C . ILE A 1 306 ? 4.956 11.228 22.672 1.00 59.62 306 ILE A C 1
ATOM 2567 O O . ILE A 1 306 ? 6.086 11.296 22.187 1.00 59.62 306 ILE A O 1
ATOM 2571 N N . SER A 1 307 ? 4.006 12.127 22.427 1.00 60.91 307 SER A N 1
ATOM 2572 C CA . SER A 1 307 ? 4.169 13.299 21.571 1.00 60.91 307 SER A CA 1
ATOM 2573 C C . SER A 1 307 ? 5.261 14.223 22.110 1.00 60.91 307 SER A C 1
ATOM 2575 O O . SER A 1 307 ? 6.075 14.727 21.340 1.00 60.91 307 SER A O 1
ATOM 2577 N N . PHE A 1 308 ? 5.351 14.371 23.436 1.00 68.69 308 PHE A N 1
ATOM 2578 C CA . PHE A 1 308 ? 6.419 15.117 24.101 1.00 68.69 308 PHE A CA 1
ATOM 2579 C C . PHE A 1 308 ? 7.805 14.497 23.878 1.00 68.69 308 PHE A C 1
ATOM 2581 O O . PHE A 1 308 ? 8.732 15.199 23.474 1.00 68.69 308 PHE A O 1
ATOM 2588 N N . ILE A 1 309 ? 7.953 13.183 24.097 1.00 68.75 309 ILE A N 1
ATOM 2589 C CA . ILE A 1 309 ? 9.224 12.472 23.879 1.00 68.75 309 ILE A CA 1
ATOM 2590 C C . ILE A 1 309 ? 9.663 12.596 22.417 1.00 68.75 309 ILE A C 1
ATOM 2592 O O . ILE A 1 309 ? 10.843 12.805 22.143 1.00 68.75 309 ILE A O 1
ATOM 2596 N N . HIS A 1 310 ? 8.717 12.505 21.480 1.00 63.75 310 HIS A N 1
ATOM 2597 C CA . HIS A 1 310 ? 9.012 12.638 20.059 1.00 63.75 310 HIS A CA 1
ATOM 2598 C C . HIS A 1 310 ? 9.420 14.069 19.680 1.00 63.75 310 HIS A C 1
ATOM 2600 O O . HIS A 1 310 ? 10.463 14.254 19.055 1.00 63.75 310 HIS A O 1
ATOM 2606 N N . LYS A 1 311 ? 8.645 15.079 20.105 1.00 68.00 311 LYS A N 1
ATOM 2607 C CA . LYS A 1 311 ? 8.895 16.501 19.811 1.00 68.00 311 LYS A CA 1
ATOM 2608 C C . LYS A 1 311 ? 10.226 16.988 20.386 1.00 68.00 311 LYS A C 1
ATOM 2610 O O . LYS A 1 311 ? 10.915 17.784 19.758 1.00 68.00 311 LYS A O 1
ATOM 2615 N N . HIS A 1 312 ? 10.598 16.515 21.573 1.00 70.25 312 HIS A N 1
ATOM 2616 C CA . HIS A 1 312 ? 11.787 16.979 22.288 1.00 70.25 312 HIS A CA 1
ATOM 2617 C C . HIS A 1 312 ? 12.927 15.961 22.311 1.00 70.25 312 HIS A C 1
ATOM 2619 O O . HIS A 1 312 ? 13.824 16.081 23.145 1.00 70.25 312 HIS A O 1
ATOM 2625 N N . ARG A 1 313 ? 12.933 14.991 21.387 1.00 69.38 313 ARG A N 1
ATOM 2626 C CA . ARG A 1 313 ? 13.952 13.935 21.300 1.00 69.38 313 ARG A CA 1
ATOM 2627 C C . ARG A 1 313 ? 15.375 14.479 21.409 1.00 69.38 313 ARG A C 1
ATOM 2629 O O . ARG A 1 313 ? 16.129 14.010 22.252 1.00 69.38 313 ARG A O 1
ATOM 2636 N N . ASP A 1 314 ? 15.701 15.503 20.626 1.00 68.19 314 ASP A N 1
ATOM 2637 C CA . ASP A 1 314 ? 17.053 16.074 20.563 1.00 68.19 314 ASP A CA 1
ATOM 2638 C C . ASP A 1 314 ? 17.449 16.830 21.847 1.00 68.19 314 ASP A C 1
ATOM 2640 O O . ASP A 1 314 ? 18.629 17.041 22.111 1.00 68.19 314 ASP A O 1
ATOM 2644 N N . LYS A 1 315 ? 16.466 17.234 22.669 1.00 73.88 315 LYS A N 1
ATOM 2645 C CA . LYS A 1 315 ? 16.686 17.847 23.993 1.00 73.88 315 LYS A CA 1
ATOM 2646 C C . LYS A 1 315 ? 16.757 16.799 25.109 1.00 73.88 315 LYS A C 1
ATOM 2648 O O . LYS A 1 315 ? 17.411 17.039 26.119 1.00 73.88 315 LYS A O 1
ATOM 2653 N N . ILE A 1 316 ? 16.054 15.675 24.951 1.00 72.69 316 ILE A N 1
ATOM 2654 C CA . ILE A 1 316 ? 16.044 14.556 25.902 1.00 72.69 316 ILE A CA 1
ATOM 2655 C C . ILE A 1 316 ? 17.329 13.744 25.762 1.00 72.69 316 ILE A C 1
ATOM 2657 O O . ILE A 1 316 ? 17.942 13.411 26.765 1.00 72.69 316 ILE A O 1
ATOM 2661 N N . ASP A 1 317 ? 17.741 13.446 24.534 1.00 67.12 317 ASP A N 1
ATOM 2662 C CA . ASP A 1 317 ? 18.891 12.599 24.230 1.00 67.12 317 ASP A CA 1
ATOM 2663 C C . ASP A 1 317 ? 19.820 13.271 23.204 1.00 67.12 317 ASP A C 1
ATOM 2665 O O . ASP A 1 317 ? 19.879 12.860 22.043 1.00 67.12 317 ASP A O 1
ATOM 2669 N N . PRO A 1 318 ? 20.539 14.337 23.602 1.00 67.38 318 PRO A N 1
ATOM 2670 C CA . PRO A 1 318 ? 21.385 15.112 22.692 1.00 67.38 318 PRO A CA 1
ATOM 2671 C C . PRO A 1 318 ? 22.592 14.328 22.149 1.00 67.38 318 PRO A C 1
ATOM 2673 O O . PRO A 1 318 ? 23.250 14.788 21.214 1.00 67.38 318 PRO A O 1
ATOM 2676 N N . HIS A 1 319 ? 22.913 13.172 22.739 1.00 69.75 319 HIS A N 1
ATOM 2677 C CA . HIS A 1 319 ? 24.074 12.350 22.388 1.00 69.75 319 HIS A CA 1
ATOM 2678 C C . HIS A 1 319 ? 23.705 10.995 21.765 1.00 69.75 319 HIS A C 1
ATOM 2680 O O . HIS A 1 319 ? 24.585 10.344 21.206 1.00 69.75 319 HIS A O 1
ATOM 2686 N N . GLY A 1 320 ? 22.421 10.618 21.761 1.00 62.56 320 GLY A N 1
ATOM 2687 C CA . GLY A 1 320 ? 21.949 9.359 21.179 1.00 62.56 320 GLY A CA 1
ATOM 2688 C C . GLY A 1 320 ? 22.198 8.139 22.070 1.00 62.56 320 GLY A C 1
ATOM 2689 O O . GLY A 1 320 ? 22.359 7.038 21.554 1.00 62.56 320 GLY A O 1
ATOM 2690 N N . ASP A 1 321 ? 22.262 8.329 23.386 1.00 62.72 321 ASP A N 1
ATOM 2691 C CA . ASP A 1 321 ? 22.612 7.300 24.368 1.00 62.72 321 ASP A CA 1
ATOM 2692 C C . ASP A 1 321 ? 21.424 6.385 24.729 1.00 62.72 321 ASP A C 1
ATOM 2694 O O . ASP A 1 321 ? 21.593 5.357 25.392 1.00 62.72 321 ASP A O 1
ATOM 2698 N N . LEU A 1 322 ? 20.195 6.742 24.336 1.00 53.84 322 LEU A N 1
ATOM 2699 C CA . LEU A 1 322 ? 18.999 5.996 24.714 1.00 53.84 322 LEU A CA 1
ATOM 2700 C C . LEU A 1 322 ? 18.707 4.819 23.762 1.00 53.84 322 LEU A C 1
ATOM 2702 O O . LEU A 1 322 ? 18.160 4.985 22.670 1.00 53.84 322 LEU A O 1
ATOM 2706 N N . SER A 1 323 ? 18.932 3.593 24.253 1.00 49.59 323 SER A N 1
ATOM 2707 C CA . SER A 1 323 ? 18.632 2.332 23.541 1.00 49.59 323 SER A CA 1
ATOM 2708 C C . SER A 1 323 ? 17.146 2.120 23.213 1.00 49.59 323 SER A C 1
ATOM 2710 O O . SER A 1 323 ? 16.806 1.313 22.354 1.00 49.59 323 SER A O 1
ATOM 2712 N N . ILE A 1 324 ? 16.234 2.882 23.832 1.00 47.22 324 ILE A N 1
ATOM 2713 C CA . ILE A 1 324 ? 14.800 2.866 23.493 1.00 47.22 324 ILE A CA 1
ATOM 2714 C C . ILE A 1 324 ? 14.517 3.325 22.050 1.00 47.22 324 ILE A C 1
ATOM 2716 O O . ILE A 1 324 ? 13.399 3.140 21.566 1.00 47.22 324 ILE A O 1
ATOM 2720 N N . TYR A 1 325 ? 15.508 3.916 21.373 1.00 51.62 325 TYR A N 1
ATOM 2721 C CA . TYR A 1 325 ? 15.463 4.264 19.954 1.00 51.62 325 TYR A CA 1
ATOM 2722 C C . TYR A 1 325 ? 16.155 3.227 19.048 1.00 51.62 325 TYR A C 1
ATOM 2724 O O . TYR A 1 325 ? 15.986 3.292 17.830 1.00 51.62 325 TYR A O 1
ATOM 2732 N N . GLU A 1 326 ? 16.890 2.262 19.613 1.00 40.06 326 GLU A N 1
ATOM 2733 C CA . GLU A 1 326 ? 17.620 1.215 18.890 1.00 40.06 326 GLU A CA 1
ATOM 2734 C C . GLU A 1 326 ? 16.901 -0.141 19.006 1.00 40.06 326 GLU A C 1
ATOM 2736 O O . GLU A 1 326 ? 16.574 -0.640 20.080 1.00 40.06 326 GLU A O 1
ATOM 2741 N N . TYR A 1 327 ? 16.591 -0.746 17.861 1.00 32.25 327 TYR A N 1
ATOM 2742 C CA . TYR A 1 327 ? 15.602 -1.818 17.750 1.00 32.25 327 TYR A CA 1
ATOM 2743 C C . TYR A 1 327 ? 16.257 -3.160 17.391 1.00 32.25 327 TYR A C 1
ATOM 2745 O O . TYR A 1 327 ? 16.774 -3.298 16.285 1.00 32.25 327 TYR A O 1
ATOM 2753 N N . ILE A 1 328 ? 16.141 -4.184 18.255 1.00 30.47 328 ILE A N 1
ATOM 2754 C CA . ILE A 1 328 ? 16.245 -5.608 17.867 1.00 30.47 328 ILE A CA 1
ATOM 2755 C C . ILE A 1 328 ? 15.162 -6.452 18.588 1.00 30.47 328 ILE A C 1
ATOM 2757 O O . ILE A 1 328 ? 15.249 -6.724 19.778 1.00 30.47 328 ILE A O 1
ATOM 2761 N N . SER A 1 329 ? 14.133 -6.828 17.808 1.00 33.84 329 SER A N 1
ATOM 2762 C CA . SER A 1 329 ? 13.135 -7.934 17.867 1.00 33.84 329 SER A CA 1
ATOM 2763 C C . SER A 1 329 ? 12.870 -8.716 19.178 1.00 33.84 329 SER A C 1
ATOM 2765 O O . SER A 1 329 ? 13.788 -9.223 19.804 1.00 33.84 329 SER A O 1
ATOM 2767 N N . SER A 1 330 ? 11.619 -9.036 19.549 1.00 33.59 330 SER A N 1
ATOM 2768 C CA . SER A 1 330 ? 10.667 -9.789 18.708 1.00 33.59 330 SER A CA 1
ATOM 2769 C C . SER A 1 330 ? 9.650 -8.924 17.954 1.00 33.59 330 SER A C 1
ATOM 2771 O O . SER A 1 330 ? 8.789 -8.243 18.505 1.00 33.59 330 SER A O 1
ATOM 2773 N N . THR A 1 331 ? 9.805 -8.969 16.636 1.00 36.50 331 THR A N 1
ATOM 2774 C CA . THR A 1 331 ? 9.428 -7.952 15.647 1.00 36.50 331 THR A CA 1
ATOM 2775 C C . THR A 1 331 ? 8.029 -8.120 15.045 1.00 36.50 331 THR A C 1
ATOM 2777 O O . THR A 1 331 ? 7.557 -7.199 14.393 1.00 36.50 331 THR A O 1
ATOM 2780 N N . GLY A 1 332 ? 7.351 -9.256 15.247 1.00 39.28 332 GLY A N 1
ATOM 2781 C CA . GLY A 1 332 ? 6.115 -9.579 14.511 1.00 39.28 332 GLY A CA 1
ATOM 2782 C C . GLY A 1 332 ? 4.830 -8.946 15.056 1.00 39.28 332 GLY A C 1
ATOM 2783 O O . GLY A 1 332 ? 4.026 -8.445 14.283 1.00 39.28 332 GLY A O 1
ATOM 2784 N N . ASP A 1 333 ? 4.635 -8.934 16.377 1.00 36.12 333 ASP A N 1
ATOM 2785 C CA . ASP A 1 333 ? 3.318 -8.610 16.962 1.00 36.12 333 ASP A CA 1
ATOM 2786 C C . ASP A 1 333 ? 3.209 -7.170 17.485 1.00 36.12 333 ASP A C 1
ATOM 2788 O O . ASP A 1 333 ? 2.112 -6.639 17.665 1.00 36.12 333 ASP A O 1
ATOM 2792 N N . ARG A 1 334 ? 4.345 -6.529 17.786 1.00 37.28 334 ARG A N 1
ATOM 2793 C CA . ARG A 1 334 ? 4.380 -5.178 18.371 1.00 37.28 334 ARG A CA 1
ATOM 2794 C C . ARG A 1 334 ? 4.450 -4.095 17.308 1.00 37.28 334 ARG A C 1
ATOM 2796 O O . ARG A 1 334 ? 3.766 -3.089 17.463 1.00 37.28 334 ARG A O 1
ATOM 2803 N N . GLN A 1 335 ? 5.183 -4.325 16.219 1.00 40.47 335 GLN A N 1
ATOM 2804 C CA . GLN A 1 335 ? 5.241 -3.381 15.106 1.00 40.47 335 GLN A CA 1
ATOM 2805 C C . GLN A 1 335 ? 3.854 -3.163 14.495 1.00 40.47 335 GLN A C 1
ATOM 2807 O O . GLN A 1 335 ? 3.512 -2.038 14.174 1.00 40.47 335 GLN A O 1
ATOM 2812 N N . GLU A 1 336 ? 3.002 -4.187 14.477 1.00 39.12 336 GLU A N 1
ATOM 2813 C CA . GLU A 1 336 ? 1.612 -4.048 14.042 1.00 39.12 336 GLU A CA 1
ATOM 2814 C C . GLU A 1 336 ? 0.729 -3.246 14.983 1.00 39.12 336 GLU A C 1
ATOM 2816 O O . GLU A 1 336 ? -0.115 -2.496 14.509 1.00 39.12 336 GLU A O 1
ATOM 2821 N N . ILE A 1 337 ? 0.907 -3.383 16.309 1.00 37.09 337 ILE A N 1
ATOM 2822 C CA . ILE A 1 337 ? 0.097 -2.615 17.274 1.00 37.09 337 ILE A CA 1
ATOM 2823 C C . ILE A 1 337 ? 0.486 -1.150 17.126 1.00 37.09 337 ILE A C 1
ATOM 2825 O O . ILE A 1 337 ? -0.381 -0.288 17.067 1.00 37.09 337 ILE A O 1
ATOM 2829 N N . TYR A 1 338 ? 1.789 -0.878 17.041 1.00 40.09 338 TYR A N 1
ATOM 2830 C CA . TYR A 1 338 ? 2.311 0.472 16.895 1.00 40.09 338 TYR A CA 1
ATOM 2831 C C . TYR A 1 338 ? 2.013 1.068 15.516 1.00 40.09 338 TYR A C 1
ATOM 2833 O O . TYR A 1 338 ? 1.687 2.244 15.447 1.00 40.09 338 TYR A O 1
ATOM 2841 N N . THR A 1 339 ? 2.037 0.294 14.429 1.00 47.03 339 THR A N 1
ATOM 2842 C CA . THR A 1 339 ? 1.663 0.801 13.102 1.00 47.03 339 THR A CA 1
ATOM 2843 C C . THR A 1 339 ? 0.156 0.985 12.957 1.00 47.03 339 THR A C 1
ATOM 2845 O O . THR A 1 339 ? -0.254 1.992 12.396 1.00 47.03 339 THR A O 1
ATOM 2848 N N . PHE A 1 340 ? -0.670 0.113 13.537 1.00 40.28 340 PHE A N 1
ATOM 2849 C CA . PHE A 1 340 ? -2.123 0.297 13.589 1.00 40.28 340 PHE A CA 1
ATOM 2850 C C . PHE A 1 340 ? -2.521 1.500 14.457 1.00 40.28 340 PHE A C 1
ATOM 2852 O O . PHE A 1 340 ? -3.355 2.303 14.059 1.00 40.28 340 PHE A O 1
ATOM 2859 N N . VAL A 1 341 ? -1.885 1.688 15.618 1.00 37.38 341 VAL A N 1
ATOM 2860 C CA . VAL A 1 341 ? -2.094 2.889 16.446 1.00 37.38 341 VAL A CA 1
ATOM 2861 C C . VAL A 1 341 ? -1.588 4.144 15.727 1.00 37.38 341 VAL A C 1
ATOM 2863 O O . VAL A 1 341 ? -2.278 5.153 15.758 1.00 37.38 341 VAL A O 1
ATOM 2866 N N . ASN A 1 342 ? -0.463 4.074 15.007 1.00 40.56 342 ASN A N 1
ATOM 2867 C CA . ASN A 1 342 ? 0.039 5.200 14.212 1.00 40.56 342 ASN A CA 1
ATOM 2868 C C . ASN A 1 342 ? -0.856 5.532 13.003 1.00 40.56 342 ASN A C 1
ATOM 2870 O O . ASN A 1 342 ? -0.935 6.693 12.611 1.00 40.56 342 ASN A O 1
ATOM 2874 N N . GLN A 1 343 ? -1.545 4.542 12.427 1.00 43.47 343 GLN A N 1
ATOM 2875 C CA . GLN A 1 343 ? -2.595 4.754 11.422 1.00 43.47 343 GLN A CA 1
ATOM 2876 C C . GLN A 1 343 ? -3.826 5.421 12.037 1.00 43.47 343 GLN A C 1
ATOM 2878 O O . GLN A 1 343 ? -4.370 6.339 11.441 1.00 43.47 343 GLN A O 1
ATOM 2883 N N . LEU A 1 344 ? -4.209 5.034 13.257 1.00 35.28 344 LEU A N 1
ATOM 2884 C CA . LEU A 1 344 ? -5.308 5.668 13.986 1.00 35.28 344 LEU A CA 1
ATOM 2885 C C . LEU A 1 344 ? -4.981 7.092 14.461 1.00 35.28 344 LEU A C 1
ATOM 2887 O O . LEU A 1 344 ? -5.886 7.897 14.614 1.00 35.28 344 LEU A O 1
ATOM 2891 N N . THR A 1 345 ? -3.713 7.443 14.686 1.00 36.34 345 THR A N 1
ATOM 2892 C CA . THR A 1 345 ? -3.312 8.825 15.021 1.00 36.34 345 THR A CA 1
ATOM 2893 C C . THR A 1 345 ? -3.123 9.728 13.802 1.00 36.34 345 THR A C 1
ATOM 2895 O O . THR A 1 345 ? -3.005 10.936 13.974 1.00 36.34 345 THR A O 1
ATOM 2898 N N . MET A 1 346 ? -3.101 9.174 12.582 1.00 35.28 346 MET A N 1
ATOM 2899 C CA . MET A 1 346 ? -3.233 9.963 11.343 1.00 35.28 346 MET A CA 1
ATOM 2900 C C . MET A 1 346 ? -4.687 10.411 11.110 1.00 35.28 346 MET A C 1
ATOM 2902 O O . MET A 1 346 ? -4.940 11.229 10.233 1.00 35.28 346 MET A O 1
ATOM 2906 N N . ILE A 1 347 ? -5.618 9.931 11.940 1.00 33.91 347 ILE A N 1
ATOM 2907 C CA . ILE A 1 347 ? -6.994 10.407 12.047 1.00 33.91 347 ILE A CA 1
ATOM 2908 C C . ILE A 1 347 ? -7.015 11.592 13.019 1.00 33.91 347 ILE A C 1
ATOM 2910 O O . ILE A 1 347 ? -7.351 11.450 14.195 1.00 33.91 347 ILE A O 1
ATOM 2914 N N . LYS A 1 348 ? -6.610 12.773 12.551 1.00 28.19 348 LYS A N 1
ATOM 2915 C CA . LYS A 1 348 ? -7.089 14.046 13.105 1.00 28.19 348 LYS A CA 1
ATOM 2916 C C . LYS A 1 348 ? -7.122 15.118 12.015 1.00 28.19 348 LYS A C 1
ATOM 2918 O O . LYS A 1 348 ? -6.066 15.550 11.567 1.00 28.19 348 LYS A O 1
ATOM 2923 N N . ASN A 1 349 ? -8.360 15.556 11.759 1.00 32.28 349 ASN A N 1
ATOM 2924 C CA . ASN A 1 349 ? -8.842 16.797 11.137 1.00 32.28 349 ASN A CA 1
ATOM 2925 C C . ASN A 1 349 ? -8.488 17.066 9.675 1.00 32.28 349 ASN A C 1
ATOM 2927 O O . ASN A 1 349 ? -7.352 17.506 9.398 1.00 32.28 349 ASN A O 1
#

Solvent-accessible surface area (backbone atoms only — not comparable to full-atom values): 20632 Å² total; per-residue (Å²): 133,55,75,64,37,56,50,51,51,52,50,39,51,54,40,22,75,67,64,33,52,49,44,68,70,57,49,50,50,55,50,23,60,74,72,75,48,87,46,52,70,78,70,74,47,61,65,84,78,28,63,53,59,46,53,50,54,47,53,56,48,48,54,50,51,50,50,61,52,42,68,56,34,48,47,66,42,18,55,48,56,45,48,62,54,51,16,61,72,72,70,45,95,44,60,68,76,71,47,43,22,45,70,66,56,32,68,66,47,26,66,66,33,51,49,49,64,98,44,94,85,56,73,76,55,93,48,46,46,64,57,54,50,51,53,48,52,51,54,55,60,77,44,69,92,59,90,77,58,70,64,60,55,48,52,49,50,26,61,75,72,70,48,96,47,73,38,49,64,24,55,33,68,74,42,63,72,55,53,53,54,51,49,54,50,49,54,53,51,50,57,48,52,53,52,47,52,55,48,51,52,53,50,50,52,51,50,54,51,53,50,52,54,49,52,52,52,49,50,63,58,48,74,76,59,82,86,88,83,91,80,90,80,88,78,88,81,80,80,76,79,73,74,79,73,53,69,66,57,54,27,52,52,46,35,69,55,51,62,75,31,91,44,65,76,48,72,67,53,50,50,51,51,47,51,49,50,19,59,75,72,72,40,95,47,64,53,70,67,74,70,90,62,99,71,76,98,60,97,74,74,73,44,45,70,67,57,44,52,63,76,39,37,67,72,37,42,75,82,69,78,47,40,52,79,57,88,83,75,86,61,64,71,53,47,24,53,52,44,50,50,52,56,56,64,69,66,69,135

Secondary structure (DSSP, 8-state):
--HHHHHHHHHHHHHHHTT----HHHHHHHHHHHHT-SSTTTTT--GGG-HHHHHHHHHHHHHHHHHHHHHHH-SEEEHHHHHHHHHHHHT-SSGGGG-S--GGGSHHHHHHH----SSTTPPPP---HHHHHHHHHHHHHHTTT----HHHHHHHHHHHTT-SSGGGS-EEES-HHHHHHHHHHHHHHHHHHHHHHHHHHHHHHHHHHHHHHHHHHHHHHHTT-----------------PPPPPHHHHHHHHHHHHTT-SSPPPHHHHHHHHHHHHHHTT-SSGGG-----SS---TT----HHHHHHHTHHHH-TT---GGGS--S--SSHHHHHHHHHHHHT---

Foldseek 3Di:
DDPLLVVLVVLLLVCQVVLAFRDLVSSLVVSCVVVVHNDVVVVVDDQVVNPNSVLLVVLLVQLVVVLVVCLQQAQKWAPLRVFVVSCVSSVHPGPVVSSRGDPCNNPSLCVQQVADDPDSPDDQPNDGSVNLLVLVLVVPVVCPPDDDDPVVSLVVVCVVVVHPDSNSRRMGGNDPVLSVVLSVVVVVVVVVVVVVVVVVVVVVVVVVVVVVVVVVVVVVVPVVDDDDDDDDDDDDDDPPPDDQDAPLNLLQLCLVLQLPDLEADDPVRLVVSQVVVCVVSVHPGSQPRDYPPVDDPPVDDSQRSVNSCVVCVCSNCVPPSGNNVPDDDPRRSVSNSVVVVVVVVVPDD

pLDDT: mean 72.58, std 20.16, range [25.48, 98.12]